Protein AF-A0A4Q4WF91-F1 (afdb_monomer)

Secondary structure (DSSP, 8-state):
-PPP-THHHHTTTTTS-------SSPPPP-STT--EE-HHHHHHSSS---TT--SSPPPB-EEEEEE-SS-GGGS-HHHHHHHHHHHHHHHHHHHHHTT--GGG--SEEEEEEETTEEEEEEPPBSSS-HHHHS-S-HHHHHHHHHHHHHHHHSTTTT---PPPTTTT--HHHHHHHHHHTTT--S-GGGGT-EEEEEEEETTEEEEEPPSS-HHHHTTS-PPP-

Radius of gyration: 21.1 Å; Cα contacts (8 Å, |Δi|>4): 341; chains: 1; bounding box: 86×39×46 Å

Foldseek 3Di:
DDDDPCVVVVVVPVVPPPPQFQLVDFDWQDDPQRKAWPSCQFAQPPHGDDSRPSPDWGKTKIKGKDFAPDFCVVPDPVNQQVVQVSSLVSQVVNCVVRVNDPLQRAFKWKWKGFTRMIMIMTFMGTDDACQCPVPDFPLNVVQVVVLVVCLCPNPVNNPDSDDDPSNQRHRVSVRVRVCVVVVDPDDSVRRVMDMWMWGDDPPDIDTDDPDDDPVVVVVPPPDDD

Mean predicted aligned error: 9.22 Å

pLDDT: mean 83.45, std 18.96, range [27.03, 98.62]

Sequence (225 aa):
MLVPNISLLILGVFCAFGNGYDLSKPLKPRGPLGVTLDYSLATAWPEPRDPKDNKVFRNWVWTSHIQFKNPVSEITDRQIWQIARDAWDEVQIDREQYGISDRSKPGAMTVLAWGNEMILASSQKGTSSFTYKYKNTPVLETLELCQIVWREHGPGGGETDKQHRTEGKCGELMAAHLYYSQDATVALAQRNARVATVVEKGREVKNEDPCGDPNQVSKNRRPPP

Nearest PDB structures (foldseek):
  5a4r-assembly1_A-2  TM=3.161E-01  e=5.711E+00  Mus musculus

Structure (mmCIF, N/CA/C/O backbone):
data_AF-A0A4Q4WF91-F1
#
_entry.id   AF-A0A4Q4WF91-F1
#
loop_
_atom_site.group_PDB
_atom_site.id
_atom_site.type_symbol
_atom_site.label_atom_id
_atom_site.label_alt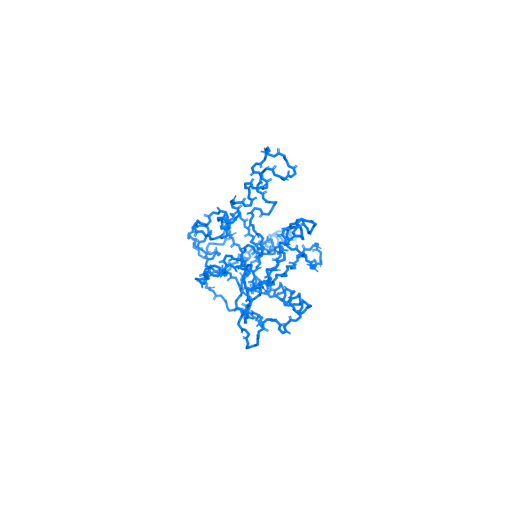_id
_atom_site.label_comp_id
_atom_site.label_asym_id
_atom_site.label_entity_id
_atom_site.label_seq_id
_atom_site.pdbx_PDB_ins_code
_atom_site.Cartn_x
_atom_site.Cartn_y
_atom_site.Cartn_z
_atom_site.occupancy
_atom_site.B_iso_or_equiv
_atom_site.auth_seq_id
_atom_site.auth_comp_id
_atom_site.auth_asym_id
_atom_site.auth_atom_id
_atom_site.pdbx_PDB_model_num
ATOM 1 N N . MET A 1 1 ? 54.642 22.926 -25.100 1.00 37.38 1 MET A N 1
ATOM 2 C CA . MET A 1 1 ? 53.675 22.981 -23.984 1.00 37.38 1 MET A CA 1
ATOM 3 C C . MET A 1 1 ? 52.454 22.177 -24.408 1.00 37.38 1 MET A C 1
ATOM 5 O O . MET A 1 1 ? 51.737 22.627 -25.290 1.00 37.38 1 MET A O 1
ATOM 9 N N . LEU A 1 2 ? 52.294 20.949 -23.900 1.00 42.56 2 LEU A N 1
ATOM 10 C CA . LEU A 1 2 ? 51.105 20.128 -24.152 1.00 42.56 2 LEU A CA 1
ATOM 11 C C . LEU A 1 2 ? 50.022 20.533 -23.149 1.00 42.56 2 LEU A C 1
ATOM 13 O O . LEU A 1 2 ? 50.225 20.395 -21.946 1.00 42.56 2 LEU A O 1
ATOM 17 N N . VAL A 1 3 ? 48.889 21.024 -23.641 1.00 43.75 3 VAL A N 1
ATOM 18 C CA . VAL A 1 3 ? 47.689 21.235 -22.825 1.00 43.75 3 VAL A CA 1
ATOM 19 C C . VAL A 1 3 ? 46.950 19.892 -22.754 1.00 43.75 3 VAL A C 1
ATOM 21 O O . VAL A 1 3 ? 46.587 19.368 -23.810 1.00 43.75 3 VAL A O 1
ATOM 24 N N . PRO A 1 4 ? 46.735 19.284 -21.572 1.00 49.06 4 PRO A N 1
ATOM 25 C CA . PRO A 1 4 ? 45.965 18.052 -21.480 1.00 49.06 4 PRO A CA 1
ATOM 26 C C . PRO A 1 4 ? 44.488 18.355 -21.741 1.00 49.06 4 PRO A C 1
ATOM 28 O O . PRO A 1 4 ? 43.922 19.302 -21.197 1.00 49.06 4 PRO A O 1
ATOM 31 N N . ASN A 1 5 ? 43.860 17.538 -22.580 1.00 49.94 5 ASN A N 1
ATOM 32 C CA . ASN A 1 5 ? 42.462 17.660 -22.973 1.00 49.94 5 ASN A CA 1
ATOM 33 C C . ASN A 1 5 ? 41.564 17.119 -21.837 1.00 49.94 5 ASN A C 1
ATOM 35 O O . ASN A 1 5 ? 41.203 15.944 -21.811 1.00 49.94 5 ASN A O 1
ATOM 39 N N . ILE A 1 6 ? 41.259 17.972 -20.851 1.00 53.28 6 ILE A N 1
ATOM 40 C CA . ILE A 1 6 ? 40.514 17.635 -19.616 1.00 53.28 6 ILE A CA 1
ATOM 41 C C . ILE A 1 6 ? 39.056 17.204 -19.902 1.00 53.28 6 ILE A C 1
ATOM 43 O O . ILE A 1 6 ? 38.418 16.562 -19.068 1.00 53.28 6 ILE A O 1
ATOM 47 N N . SER A 1 7 ? 38.534 17.461 -21.104 1.00 49.41 7 SER A N 1
ATOM 48 C CA . SER A 1 7 ? 37.143 17.162 -21.472 1.00 49.41 7 SER A CA 1
ATOM 49 C C . SER A 1 7 ? 36.777 15.670 -21.492 1.00 49.41 7 SER A C 1
ATOM 51 O O . SER A 1 7 ? 35.599 15.341 -21.375 1.00 49.41 7 SER A O 1
ATOM 53 N N . LEU A 1 8 ? 37.745 14.750 -21.587 1.00 47.22 8 LEU A N 1
ATOM 54 C CA . LEU A 1 8 ? 37.471 13.302 -21.573 1.00 47.22 8 LEU A CA 1
ATOM 55 C C . LEU A 1 8 ? 37.344 12.702 -20.162 1.00 47.22 8 LEU A C 1
ATOM 57 O O . LEU A 1 8 ? 36.761 11.632 -20.011 1.00 47.22 8 LEU A O 1
ATOM 61 N N . LEU A 1 9 ? 37.818 13.394 -19.121 1.00 42.69 9 LEU A N 1
ATOM 62 C CA . LEU A 1 9 ? 37.717 12.921 -17.732 1.00 42.69 9 LEU A CA 1
ATOM 63 C C . LEU A 1 9 ? 36.354 13.223 -17.088 1.00 42.69 9 LEU A C 1
ATOM 65 O O . LEU A 1 9 ? 35.967 12.552 -16.136 1.00 42.69 9 LEU A O 1
ATOM 69 N N . ILE A 1 10 ? 35.588 14.171 -17.636 1.00 48.16 10 ILE A N 1
ATOM 70 C CA . ILE A 1 10 ? 34.257 14.530 -17.116 1.00 48.16 10 ILE A CA 1
ATOM 71 C C . ILE A 1 10 ? 33.157 13.617 -17.695 1.00 48.16 10 ILE A C 1
ATOM 73 O O . ILE A 1 10 ? 32.147 13.376 -17.037 1.00 48.16 10 ILE A O 1
ATOM 77 N N . LEU A 1 11 ? 33.372 13.008 -18.869 1.00 43.19 11 LEU A N 1
ATOM 78 C CA . LEU A 1 11 ? 32.410 12.065 -19.460 1.00 43.19 11 LEU A CA 1
ATOM 79 C C . LEU A 1 11 ? 32.407 10.679 -18.777 1.00 43.19 11 LEU A C 1
ATOM 81 O O . LEU A 1 11 ? 31.434 9.938 -18.900 1.00 43.19 11 LEU A O 1
ATOM 85 N N . GLY A 1 12 ? 33.467 10.332 -18.037 1.00 40.50 12 GLY A N 1
ATOM 86 C CA . GLY A 1 12 ? 33.602 9.042 -17.346 1.00 40.50 12 GLY A CA 1
ATOM 87 C C . GLY A 1 12 ? 32.880 8.946 -15.996 1.00 40.50 12 GLY A C 1
ATOM 88 O O . GLY A 1 12 ? 32.620 7.843 -15.524 1.00 40.50 12 GLY A O 1
ATOM 89 N N . VAL A 1 13 ? 32.513 10.074 -15.375 1.00 45.22 13 VAL A N 1
ATOM 90 C CA . VAL A 1 13 ? 31.936 10.087 -14.013 1.00 45.22 13 VAL A CA 1
ATOM 91 C C . VAL A 1 13 ? 30.400 10.033 -14.015 1.00 45.22 13 VAL A C 1
ATOM 93 O O . VAL A 1 13 ? 29.795 9.606 -13.036 1.00 45.22 13 VAL A O 1
ATOM 96 N N . PHE A 1 14 ? 29.739 10.350 -15.133 1.00 42.19 14 PHE A N 1
ATOM 97 C CA . PHE A 1 14 ? 28.270 10.311 -15.212 1.00 42.19 14 PHE A CA 1
ATOM 98 C C . PHE A 1 14 ? 27.666 8.929 -15.514 1.00 42.19 14 PHE A C 1
ATOM 100 O O . PHE A 1 14 ? 26.449 8.777 -15.444 1.00 42.19 14 PHE A O 1
ATOM 107 N N . CYS A 1 15 ? 28.480 7.902 -15.781 1.00 41.91 15 CYS A N 1
ATOM 108 C CA . CYS A 1 15 ? 27.985 6.537 -16.015 1.00 41.91 15 CYS A CA 1
ATOM 109 C C . CYS A 1 15 ? 27.936 5.656 -14.749 1.00 41.91 15 CYS A C 1
ATOM 111 O O . CYS A 1 15 ? 27.450 4.531 -14.819 1.00 41.91 15 CYS A O 1
ATOM 113 N N . ALA A 1 16 ? 28.408 6.139 -13.593 1.00 41.81 16 ALA A N 1
ATOM 114 C CA . ALA A 1 16 ? 28.564 5.317 -12.385 1.00 41.81 16 ALA A CA 1
ATOM 115 C C . ALA A 1 16 ? 27.375 5.354 -11.399 1.00 41.81 16 ALA A C 1
ATOM 117 O O . ALA A 1 16 ? 27.401 4.642 -10.403 1.00 41.81 16 ALA A O 1
ATOM 118 N N . PHE A 1 17 ? 26.320 6.136 -11.663 1.00 45.72 17 PHE A N 1
ATOM 119 C CA . PHE A 1 17 ? 25.157 6.255 -10.762 1.00 45.72 17 PHE A CA 1
ATOM 120 C C . PHE A 1 17 ? 23.894 5.549 -11.270 1.00 45.72 17 PHE A C 1
ATOM 122 O O . PHE A 1 17 ? 22.781 5.859 -10.854 1.00 45.72 17 PHE A O 1
ATOM 129 N N . GLY A 1 18 ? 24.055 4.562 -12.148 1.00 46.34 18 GLY A N 1
ATOM 130 C CA . GLY A 1 18 ? 23.006 3.592 -12.445 1.00 46.34 18 GLY A CA 1
ATOM 131 C C . GLY A 1 18 ? 22.990 2.470 -11.411 1.00 46.34 18 GLY A C 1
ATOM 132 O O . GLY A 1 18 ? 23.110 1.311 -11.796 1.00 46.34 18 GLY A O 1
ATOM 133 N N . ASN A 1 19 ? 22.894 2.783 -10.114 1.00 56.97 19 ASN A N 1
ATOM 134 C CA . ASN A 1 19 ? 22.641 1.741 -9.121 1.00 56.97 19 ASN A CA 1
ATOM 135 C C . ASN A 1 19 ? 21.215 1.243 -9.360 1.00 56.97 19 ASN A C 1
ATOM 137 O O . ASN A 1 19 ? 20.244 1.893 -8.979 1.00 56.97 19 ASN A O 1
ATOM 141 N N . GLY A 1 20 ? 21.089 0.131 -10.084 1.00 73.94 20 GLY A N 1
ATOM 142 C CA . GLY A 1 20 ? 19.833 -0.600 -10.140 1.00 73.94 20 GLY A CA 1
ATOM 143 C C . GLY A 1 20 ? 19.432 -1.050 -8.737 1.00 73.94 20 GLY A C 1
ATOM 144 O O . GLY A 1 20 ? 20.270 -1.149 -7.842 1.00 73.94 20 GLY A O 1
ATOM 145 N N . TYR A 1 21 ? 18.145 -1.313 -8.547 1.00 88.31 21 TYR A N 1
ATOM 146 C CA . TYR A 1 21 ? 17.650 -1.848 -7.284 1.00 88.31 21 TYR A CA 1
ATOM 147 C C . TYR A 1 21 ? 18.176 -3.276 -7.040 1.00 88.31 21 TYR A C 1
ATOM 149 O O . TYR A 1 21 ? 18.435 -4.010 -7.998 1.00 88.31 21 TYR A O 1
ATOM 157 N N . ASP A 1 22 ? 18.299 -3.683 -5.775 1.00 90.31 22 ASP A N 1
ATOM 158 C CA . ASP A 1 22 ? 18.716 -5.035 -5.372 1.00 90.31 22 ASP A CA 1
ATOM 159 C C . ASP A 1 22 ? 17.560 -5.779 -4.701 1.00 90.31 22 ASP A C 1
ATOM 161 O O . ASP A 1 22 ? 17.284 -5.575 -3.525 1.00 90.31 22 ASP A O 1
ATOM 165 N N . LEU A 1 23 ? 16.901 -6.671 -5.442 1.00 94.12 23 LEU A N 1
ATOM 166 C CA . LEU A 1 23 ? 15.877 -7.568 -4.901 1.00 94.12 23 LEU A CA 1
ATOM 167 C C . LEU A 1 23 ? 16.429 -8.977 -4.659 1.00 94.12 23 LEU A C 1
ATOM 169 O O . LEU A 1 23 ? 15.668 -9.926 -4.682 1.00 94.12 23 LEU A O 1
ATOM 173 N N . SER A 1 24 ? 17.734 -9.176 -4.459 1.00 91.94 24 SER A N 1
ATOM 174 C CA . SER A 1 24 ? 18.298 -10.522 -4.247 1.00 91.94 24 SER A CA 1
ATOM 175 C C . SER A 1 24 ? 17.741 -11.234 -3.010 1.00 91.94 24 SER A C 1
ATOM 177 O O . SER A 1 24 ? 17.739 -12.467 -2.952 1.00 91.94 24 SER A O 1
ATOM 179 N N . LYS A 1 25 ? 17.274 -10.465 -2.023 1.00 93.94 25 LYS A N 1
ATOM 180 C CA . LYS A 1 25 ? 16.612 -10.950 -0.814 1.00 93.94 25 LYS A CA 1
ATOM 181 C C . LYS A 1 25 ? 15.606 -9.918 -0.299 1.00 93.94 25 LYS A C 1
ATOM 183 O O . LYS A 1 25 ? 15.835 -8.720 -0.476 1.00 93.94 25 LYS A O 1
ATOM 188 N N . PRO A 1 26 ? 14.553 -10.351 0.410 1.00 95.88 26 PRO A N 1
ATOM 189 C CA . PRO A 1 26 ? 13.717 -9.430 1.161 1.00 95.88 26 PRO A CA 1
ATOM 190 C C . PRO A 1 26 ? 14.534 -8.789 2.290 1.00 95.88 26 PRO A C 1
ATOM 192 O O . PRO A 1 26 ? 15.318 -9.445 2.987 1.00 95.88 26 PRO A O 1
ATOM 195 N N . LEU A 1 27 ? 14.358 -7.487 2.461 1.00 96.56 27 LEU A N 1
ATOM 196 C CA . LEU A 1 27 ? 14.961 -6.680 3.510 1.00 96.56 27 LEU A CA 1
ATOM 197 C C . LEU A 1 27 ? 13.940 -6.448 4.624 1.00 96.56 27 LEU A C 1
ATOM 199 O O . LEU A 1 27 ? 12.735 -6.472 4.401 1.00 96.56 27 LEU A O 1
ATOM 203 N N . LYS A 1 28 ? 14.435 -6.266 5.850 1.00 97.25 28 LYS A N 1
ATOM 204 C CA . LYS A 1 28 ? 13.569 -5.963 6.992 1.00 97.25 28 LYS A CA 1
ATOM 205 C C . LYS A 1 28 ? 13.153 -4.487 6.958 1.00 97.25 28 LYS A C 1
ATOM 207 O O . LYS A 1 28 ? 14.046 -3.663 6.719 1.00 97.25 28 LYS A O 1
ATOM 212 N N . PRO A 1 29 ? 11.884 -4.164 7.278 1.00 97.25 29 PRO A N 1
ATOM 213 C CA . PRO A 1 29 ? 11.448 -2.784 7.447 1.00 97.25 29 PRO A CA 1
ATOM 214 C C . PRO A 1 29 ? 12.249 -2.098 8.555 1.00 97.25 29 PRO A C 1
ATOM 216 O O . PRO A 1 29 ? 12.668 -2.735 9.527 1.00 97.25 29 PRO A O 1
ATOM 219 N N . ARG A 1 30 ? 12.464 -0.790 8.405 1.00 96.19 30 ARG A N 1
ATOM 220 C CA . ARG A 1 30 ? 13.229 0.026 9.364 1.00 96.19 30 ARG A CA 1
ATOM 221 C C . ARG A 1 30 ? 12.360 0.847 10.307 1.00 96.19 30 ARG A C 1
ATOM 223 O O . ARG A 1 30 ? 12.845 1.239 11.365 1.00 96.19 30 ARG A O 1
ATOM 230 N N . GLY A 1 31 ? 11.125 1.141 9.914 1.00 95.31 31 GLY A N 1
ATOM 231 C CA . GLY A 1 31 ? 10.226 1.963 10.706 1.00 95.31 31 GLY A CA 1
ATOM 232 C C . GLY A 1 31 ? 9.338 1.153 11.659 1.00 95.31 31 GLY A C 1
ATOM 233 O O . GLY A 1 31 ? 9.195 -0.064 11.499 1.00 95.31 31 GLY A O 1
ATOM 234 N N . PRO A 1 32 ? 8.781 1.809 12.692 1.00 96.19 32 PRO A N 1
ATOM 235 C CA . PRO A 1 32 ? 7.969 1.165 13.723 1.00 96.19 32 PRO A CA 1
ATOM 236 C C . PRO A 1 32 ? 6.649 0.567 13.216 1.00 96.19 32 PRO A C 1
ATOM 238 O O . PRO A 1 32 ? 6.123 -0.340 13.859 1.00 96.19 32 PRO A O 1
ATOM 241 N N . LEU A 1 33 ? 6.106 1.051 12.098 1.00 97.88 33 LEU A N 1
ATOM 242 C CA . LEU A 1 33 ? 4.888 0.523 11.483 1.00 97.88 33 LEU A CA 1
ATOM 243 C C . LEU A 1 33 ? 5.160 -0.714 10.622 1.00 97.88 33 LEU A C 1
ATOM 245 O O . LEU A 1 33 ? 4.218 -1.372 10.179 1.00 97.88 33 LEU A O 1
ATOM 249 N N . GLY A 1 34 ? 6.430 -1.060 10.399 1.00 97.94 34 GLY A N 1
ATOM 250 C CA . GLY A 1 34 ? 6.818 -2.269 9.684 1.00 97.94 34 GLY A CA 1
ATOM 251 C C . GLY A 1 34 ? 6.486 -2.233 8.192 1.00 97.94 34 GLY A C 1
ATOM 252 O O . GLY A 1 34 ? 6.361 -3.294 7.585 1.00 97.94 34 GLY A O 1
ATOM 253 N N . VAL A 1 35 ? 6.322 -1.047 7.597 1.00 98.56 35 VAL A N 1
ATOM 254 C CA . VAL A 1 35 ? 6.025 -0.914 6.167 1.00 98.56 35 VAL A CA 1
ATOM 255 C C . VAL A 1 35 ? 7.222 -1.382 5.353 1.00 98.56 35 VAL A C 1
ATOM 257 O O . VAL A 1 35 ? 8.330 -0.867 5.494 1.00 98.56 35 VAL A O 1
ATOM 260 N N . THR A 1 36 ? 6.991 -2.358 4.478 1.00 98.25 36 THR A N 1
ATOM 261 C CA . THR A 1 36 ? 8.025 -2.907 3.600 1.00 98.25 36 THR A CA 1
ATOM 262 C C . THR A 1 36 ? 7.477 -3.215 2.216 1.00 98.25 36 THR A C 1
ATOM 264 O O . THR A 1 36 ? 6.266 -3.348 2.027 1.00 98.25 36 THR A O 1
ATOM 267 N N . LEU A 1 37 ? 8.368 -3.309 1.234 1.00 98.31 37 LEU A N 1
ATOM 268 C CA . LEU A 1 37 ? 8.042 -3.747 -0.114 1.00 98.31 37 LEU A CA 1
ATOM 269 C C . LEU A 1 37 ? 7.290 -5.088 -0.089 1.00 98.31 37 LEU A C 1
ATOM 271 O O . LEU A 1 37 ? 7.778 -6.070 0.473 1.00 98.31 37 LEU A O 1
ATOM 275 N N . ASP A 1 38 ? 6.151 -5.155 -0.781 1.00 97.31 38 ASP A N 1
ATOM 276 C CA . ASP A 1 38 ? 5.511 -6.422 -1.133 1.00 97.31 38 ASP A CA 1
ATOM 277 C C . ASP A 1 38 ? 6.413 -7.156 -2.130 1.00 97.31 38 ASP A C 1
ATOM 279 O O . ASP A 1 38 ? 6.383 -6.962 -3.352 1.00 97.31 38 ASP A O 1
ATOM 283 N N . TYR A 1 39 ? 7.302 -7.960 -1.562 1.00 96.12 39 TYR A N 1
ATOM 284 C CA . TYR A 1 39 ? 8.370 -8.617 -2.288 1.00 96.12 39 TYR A CA 1
ATOM 285 C C . TYR A 1 39 ? 7.830 -9.634 -3.299 1.00 96.12 39 TYR A C 1
ATOM 287 O O . TYR A 1 39 ? 8.366 -9.759 -4.403 1.00 96.12 39 TYR A O 1
ATOM 295 N N . SER A 1 40 ? 6.744 -10.330 -2.954 1.00 93.88 40 SER A N 1
ATOM 296 C CA . SER A 1 40 ? 6.083 -11.287 -3.842 1.00 93.88 40 SER A CA 1
ATOM 297 C C . SER A 1 40 ? 5.499 -10.576 -5.056 1.00 93.88 40 SER A C 1
ATOM 299 O O . SER A 1 40 ? 5.738 -10.998 -6.185 1.00 93.88 40 SER A O 1
ATOM 301 N N . LEU A 1 41 ? 4.824 -9.443 -4.867 1.00 94.69 41 LEU A N 1
ATOM 302 C CA . LEU A 1 41 ? 4.328 -8.638 -5.981 1.00 94.69 41 LEU A CA 1
ATOM 303 C C . LEU A 1 41 ? 5.484 -8.068 -6.827 1.00 94.69 41 LEU A C 1
ATOM 305 O O . LEU A 1 41 ? 5.422 -8.069 -8.057 1.00 94.69 41 LEU A O 1
ATOM 309 N N . ALA A 1 42 ? 6.587 -7.643 -6.214 1.00 95.38 42 ALA A N 1
ATOM 310 C CA . ALA A 1 42 ? 7.732 -7.107 -6.955 1.00 95.38 42 ALA A CA 1
ATOM 311 C C . ALA A 1 42 ? 8.488 -8.160 -7.795 1.00 95.38 42 ALA A C 1
ATOM 313 O O . ALA A 1 42 ? 9.094 -7.828 -8.825 1.00 95.38 42 ALA A O 1
ATOM 314 N N . THR A 1 43 ? 8.480 -9.426 -7.370 1.00 95.06 43 THR A N 1
ATOM 315 C CA . THR A 1 43 ? 9.297 -10.497 -7.971 1.00 95.06 43 THR A CA 1
ATOM 316 C C . THR A 1 43 ? 8.499 -11.529 -8.761 1.00 95.06 43 THR A C 1
ATOM 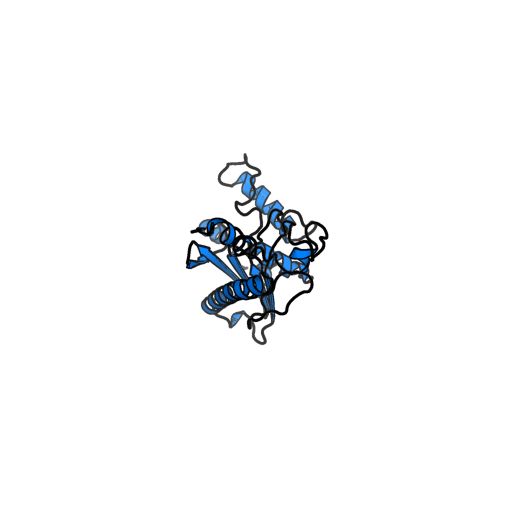318 O O . THR A 1 43 ? 9.030 -12.075 -9.726 1.00 95.06 43 THR A O 1
ATOM 321 N N . ALA A 1 44 ? 7.234 -11.760 -8.411 1.00 92.81 44 ALA A N 1
ATOM 322 C CA . ALA A 1 44 ? 6.406 -12.812 -8.991 1.00 92.81 44 ALA A CA 1
ATOM 323 C C . ALA A 1 44 ? 5.248 -12.306 -9.866 1.00 92.81 44 ALA A C 1
ATOM 325 O O . ALA A 1 44 ? 4.617 -13.111 -10.547 1.00 92.81 44 ALA A O 1
ATOM 326 N N . TRP A 1 45 ? 4.960 -10.999 -9.869 1.00 92.44 45 TRP A N 1
ATOM 327 C CA . TRP A 1 45 ? 3.805 -10.441 -10.574 1.00 92.44 45 TRP A CA 1
ATOM 328 C C . TRP A 1 45 ? 4.174 -9.602 -11.818 1.00 92.44 45 TRP A C 1
ATOM 330 O O . TRP A 1 45 ? 5.061 -8.737 -11.758 1.00 92.44 45 TRP A O 1
ATOM 340 N N . PRO A 1 46 ? 3.442 -9.741 -12.946 1.00 91.00 46 PRO A N 1
ATOM 341 C CA . PRO A 1 46 ? 2.369 -10.717 -13.213 1.00 91.00 46 PRO A CA 1
ATOM 342 C C . PRO A 1 46 ? 2.868 -12.134 -13.501 1.00 91.00 46 PRO A C 1
ATOM 344 O O . PRO A 1 46 ? 2.089 -13.078 -13.470 1.00 91.00 46 PRO A O 1
ATOM 347 N N . GLU A 1 47 ? 4.160 -12.263 -13.770 1.00 90.88 47 GLU A N 1
ATOM 348 C CA . GLU A 1 47 ? 4.852 -13.525 -13.979 1.00 90.88 47 GLU A CA 1
ATOM 349 C C . GLU A 1 47 ? 6.173 -13.470 -13.201 1.00 90.88 47 GLU A C 1
ATOM 351 O O . GLU A 1 47 ? 6.720 -12.370 -13.029 1.00 90.88 47 GLU A O 1
ATOM 356 N N . PRO A 1 48 ? 6.707 -14.617 -12.745 1.00 91.44 48 PRO A N 1
ATOM 357 C CA . PRO A 1 48 ? 7.999 -14.683 -12.077 1.00 91.44 48 PRO A CA 1
ATOM 358 C C . PRO A 1 48 ? 9.121 -14.034 -12.882 1.00 91.44 48 PRO A C 1
ATOM 360 O O . PRO A 1 48 ? 9.303 -14.308 -14.067 1.00 91.44 48 PRO A O 1
ATOM 363 N N . ARG A 1 49 ? 9.906 -13.185 -12.218 1.00 89.69 49 ARG A N 1
ATOM 364 C CA . ARG A 1 49 ? 11.088 -12.536 -12.790 1.00 89.69 49 ARG A CA 1
ATOM 365 C C . ARG A 1 49 ? 12.283 -12.741 -11.888 1.00 89.69 49 ARG A C 1
ATOM 367 O O . ARG A 1 49 ? 12.151 -12.653 -10.670 1.00 89.69 49 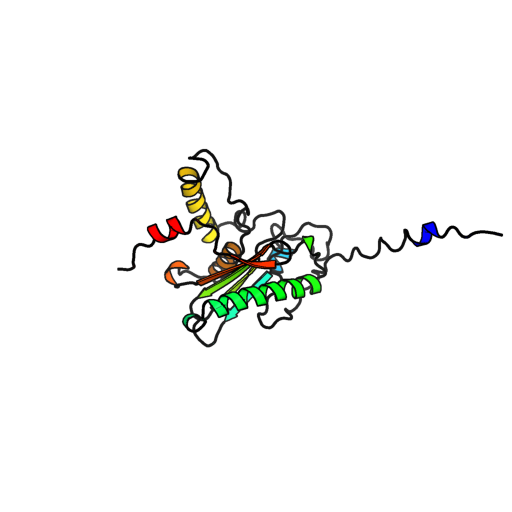ARG A O 1
ATOM 374 N N . ASP A 1 50 ? 13.454 -12.916 -12.493 1.00 90.25 50 ASP A N 1
ATOM 375 C CA . ASP A 1 50 ? 14.710 -12.993 -11.750 1.00 90.25 50 ASP A CA 1
ATOM 376 C C . ASP A 1 50 ? 14.876 -11.726 -10.894 1.00 90.25 50 ASP A C 1
ATOM 378 O O . ASP A 1 50 ? 14.926 -10.628 -11.454 1.00 90.25 50 ASP A O 1
ATOM 382 N N . PRO A 1 51 ? 14.942 -11.822 -9.555 1.00 89.25 51 PRO A N 1
ATOM 383 C CA . PRO A 1 51 ? 15.124 -10.658 -8.696 1.00 89.25 51 PRO A CA 1
ATOM 384 C C . PRO A 1 51 ? 16.450 -9.912 -8.927 1.00 89.25 51 PRO A C 1
ATOM 386 O O . PRO A 1 51 ? 16.561 -8.742 -8.566 1.00 89.25 51 PRO A O 1
ATOM 389 N N . LYS A 1 52 ? 17.439 -10.552 -9.565 1.00 86.69 52 LYS A N 1
ATOM 390 C CA . LYS A 1 52 ? 18.718 -9.932 -9.948 1.00 86.69 52 LYS A CA 1
ATOM 391 C C . LYS A 1 52 ? 18.631 -9.110 -11.232 1.00 86.69 52 LYS A C 1
ATOM 393 O O . LYS A 1 52 ? 19.518 -8.296 -11.489 1.00 86.69 52 LYS A O 1
ATOM 398 N N . ASP A 1 53 ? 17.590 -9.303 -12.042 1.00 87.75 53 ASP A N 1
ATOM 399 C CA . ASP A 1 53 ? 17.381 -8.499 -13.241 1.00 87.75 53 ASP A CA 1
ATOM 400 C C . ASP A 1 53 ? 16.804 -7.132 -12.852 1.00 87.75 53 ASP A C 1
ATOM 402 O O . ASP A 1 53 ? 15.623 -6.987 -12.526 1.00 87.75 53 ASP A O 1
ATOM 406 N N . ASN A 1 54 ? 17.656 -6.112 -12.875 1.00 82.75 54 ASN A N 1
ATOM 407 C CA . ASN A 1 54 ? 17.283 -4.735 -12.564 1.00 82.75 54 ASN A CA 1
ATOM 408 C C . ASN A 1 54 ? 16.820 -3.927 -13.792 1.00 82.75 54 ASN A C 1
ATOM 410 O O . ASN A 1 54 ? 16.505 -2.742 -13.661 1.00 82.75 54 ASN A O 1
ATOM 414 N N . LYS A 1 55 ? 16.752 -4.547 -14.980 1.00 82.50 55 LYS A N 1
ATOM 415 C CA . LYS A 1 55 ? 16.332 -3.903 -16.236 1.00 82.50 55 LYS A CA 1
ATOM 416 C C . LYS A 1 55 ? 14.850 -4.105 -16.542 1.00 82.50 55 LYS A C 1
ATOM 418 O O . LYS A 1 55 ? 14.296 -3.389 -17.374 1.00 82.50 55 LYS A O 1
ATOM 423 N N . VAL A 1 56 ? 14.194 -5.052 -15.874 1.00 85.38 56 VAL A N 1
ATOM 424 C CA . VAL A 1 56 ? 12.762 -5.315 -16.065 1.00 85.38 56 VAL A CA 1
ATOM 425 C C . VAL A 1 56 ? 11.884 -4.287 -15.353 1.00 85.38 56 VAL A C 1
ATOM 427 O O . VAL A 1 56 ? 12.156 -3.850 -14.231 1.00 85.38 56 VAL A O 1
ATOM 430 N N . PHE A 1 57 ? 10.770 -3.928 -15.995 1.00 86.06 57 PHE A N 1
ATOM 431 C CA . PHE A 1 57 ? 9.731 -3.101 -15.383 1.00 86.06 57 PHE A CA 1
ATOM 432 C C . PHE A 1 57 ? 8.952 -3.901 -14.349 1.00 86.06 57 PHE A C 1
ATOM 434 O O . PHE A 1 57 ? 8.246 -4.839 -14.711 1.00 86.06 57 PHE A O 1
ATOM 441 N N . ARG A 1 58 ? 9.013 -3.507 -13.079 1.00 92.56 58 ARG A N 1
ATOM 442 C CA . ARG A 1 58 ? 8.295 -4.169 -11.982 1.00 92.56 58 ARG A CA 1
ATOM 443 C C . ARG A 1 58 ? 7.062 -3.396 -11.544 1.00 92.56 58 ARG A C 1
ATOM 445 O O . ARG A 1 58 ? 6.842 -2.250 -11.945 1.00 92.56 58 ARG A O 1
ATOM 452 N N . ASN A 1 59 ? 6.257 -4.074 -10.739 1.00 95.06 59 ASN A N 1
ATOM 453 C CA . ASN A 1 59 ? 5.176 -3.464 -9.995 1.00 95.06 59 ASN A CA 1
ATOM 454 C C . ASN A 1 59 ? 5.636 -3.290 -8.548 1.00 95.06 59 ASN A C 1
ATOM 456 O O . ASN A 1 59 ? 6.329 -4.154 -8.019 1.00 95.06 59 ASN A O 1
ATOM 460 N N . TRP A 1 60 ? 5.274 -2.170 -7.940 1.00 97.19 60 TRP A N 1
ATOM 461 C CA . TRP A 1 60 ? 5.737 -1.784 -6.618 1.00 97.19 60 TRP A CA 1
ATOM 462 C C . TRP A 1 60 ? 4.540 -1.447 -5.748 1.00 97.19 60 TRP A C 1
ATOM 464 O O . TRP A 1 60 ? 3.713 -0.612 -6.128 1.00 97.19 60 TRP A O 1
ATOM 474 N N . VAL A 1 61 ? 4.468 -2.105 -4.600 1.00 98.19 61 VAL A N 1
ATOM 475 C CA . VAL A 1 61 ? 3.515 -1.841 -3.526 1.00 98.19 61 VAL A CA 1
ATOM 476 C C . VAL A 1 61 ? 4.287 -1.999 -2.226 1.00 98.19 61 VAL A C 1
ATOM 478 O O . VAL A 1 61 ? 5.097 -2.914 -2.108 1.00 98.19 61 VAL A O 1
ATOM 481 N N . TRP A 1 62 ? 4.054 -1.114 -1.269 1.00 98.62 62 TRP A N 1
ATOM 482 C CA . TRP A 1 62 ? 4.561 -1.248 0.090 1.00 98.62 62 TRP A CA 1
ATOM 483 C C . TRP A 1 62 ? 3.403 -1.515 1.025 1.00 98.62 62 TRP A C 1
ATOM 485 O O . TRP A 1 62 ? 2.353 -0.879 0.914 1.00 98.62 62 TRP A O 1
ATOM 495 N N . THR A 1 63 ? 3.592 -2.468 1.926 1.00 98.56 63 THR A N 1
ATOM 496 C CA . THR A 1 63 ? 2.520 -3.008 2.752 1.00 98.56 63 THR A CA 1
ATOM 497 C C . THR A 1 63 ? 2.985 -3.250 4.180 1.00 98.56 63 THR A C 1
ATOM 499 O O . THR A 1 63 ? 4.166 -3.490 4.423 1.00 98.56 63 THR A O 1
ATOM 502 N N . SER A 1 64 ? 2.045 -3.223 5.117 1.00 98.38 64 SER A N 1
ATOM 503 C CA . SER A 1 64 ? 2.209 -3.743 6.473 1.00 98.38 64 SER A CA 1
ATOM 504 C C . SER A 1 64 ? 0.862 -4.226 6.998 1.00 98.38 64 SER A C 1
ATOM 506 O O . SER A 1 64 ? -0.192 -3.757 6.562 1.00 98.38 64 SER A O 1
ATOM 508 N N . HIS A 1 65 ? 0.898 -5.139 7.960 1.00 97.56 65 HIS A N 1
ATOM 509 C CA . HIS A 1 65 ? -0.265 -5.566 8.724 1.00 97.56 65 HIS A CA 1
ATOM 510 C C . HIS A 1 65 ? 0.080 -5.499 10.207 1.00 97.56 65 HIS A C 1
ATOM 512 O O . HIS A 1 65 ? 1.029 -6.127 10.674 1.00 97.56 65 HIS A O 1
ATOM 518 N N . ILE A 1 66 ? -0.676 -4.683 10.932 1.00 95.88 66 ILE A N 1
ATOM 519 C CA . ILE A 1 66 ? -0.444 -4.359 12.333 1.00 95.88 66 ILE A CA 1
ATOM 520 C C . ILE A 1 66 ? -1.636 -4.855 13.138 1.00 95.88 66 ILE A C 1
ATOM 522 O O . ILE A 1 66 ? -2.783 -4.546 12.817 1.00 95.88 66 ILE A O 1
ATOM 526 N N . GLN A 1 67 ? -1.354 -5.570 14.223 1.00 95.44 67 GLN A N 1
ATOM 527 C CA . GLN A 1 67 ? -2.348 -5.955 15.215 1.00 95.44 67 GLN A CA 1
ATOM 528 C C . GLN A 1 67 ? -2.099 -5.198 16.521 1.00 95.44 67 GLN A C 1
ATOM 530 O O . GLN A 1 67 ? -1.002 -5.213 17.084 1.00 95.44 67 GLN A O 1
ATOM 535 N N . PHE A 1 68 ? -3.134 -4.531 17.012 1.00 92.69 68 PHE A N 1
ATOM 536 C CA . PHE A 1 68 ? -3.133 -3.770 18.248 1.00 92.69 68 PHE A CA 1
ATOM 537 C C . PHE A 1 68 ? -3.679 -4.607 19.404 1.00 92.69 68 PHE A C 1
ATOM 539 O O . PHE A 1 68 ? -4.545 -5.466 19.242 1.00 92.69 68 PHE A O 1
ATOM 546 N N . LYS A 1 69 ? -3.205 -4.308 20.617 1.00 93.81 69 LYS A N 1
ATOM 547 C CA . LYS A 1 69 ? -3.787 -4.875 21.843 1.00 93.81 69 LYS A CA 1
ATOM 548 C C . LYS A 1 69 ? -5.211 -4.368 22.069 1.00 93.81 69 LYS A C 1
ATOM 550 O O . LYS A 1 69 ? -6.093 -5.150 22.405 1.00 93.81 69 LYS A O 1
ATOM 555 N N . ASN A 1 70 ? -5.414 -3.073 21.849 1.00 94.19 70 ASN A N 1
ATOM 556 C CA . ASN A 1 70 ? -6.698 -2.409 22.020 1.00 94.19 70 ASN A CA 1
ATOM 557 C C . ASN A 1 70 ? -7.438 -2.311 20.684 1.00 94.19 70 ASN A C 1
ATOM 559 O O . ASN A 1 70 ? -6.794 -2.284 19.629 1.00 94.19 70 ASN A O 1
ATOM 563 N N . PRO A 1 71 ? -8.777 -2.240 20.710 1.00 94.69 71 PRO A N 1
ATOM 564 C CA . PRO A 1 71 ? -9.551 -2.090 19.497 1.00 94.69 71 PRO A CA 1
ATOM 565 C C . PRO A 1 71 ? -9.244 -0.760 18.814 1.00 94.69 71 PRO A C 1
ATOM 567 O O . PRO A 1 71 ? -9.083 0.289 19.439 1.00 94.69 71 PRO A O 1
ATOM 570 N N . VAL A 1 72 ? -9.256 -0.803 17.487 1.00 93.62 72 VAL A N 1
ATOM 571 C CA . VAL A 1 72 ? -9.142 0.348 16.602 1.00 93.62 72 VAL A CA 1
ATOM 572 C C . VAL A 1 72 ? -10.142 1.426 17.002 1.00 93.62 72 VAL A C 1
ATOM 574 O O . VAL A 1 72 ? -9.784 2.585 16.906 1.00 93.62 72 VAL A O 1
ATOM 577 N N . SER A 1 73 ? -11.337 1.104 17.512 1.00 93.69 73 SER A N 1
ATOM 578 C CA . SER A 1 73 ? -12.327 2.097 17.971 1.00 93.69 73 SER A CA 1
ATOM 579 C C . SER A 1 73 ? -11.816 3.093 19.023 1.00 93.69 73 SER A C 1
ATOM 581 O O . SER A 1 73 ? -12.391 4.168 19.150 1.00 93.69 73 SER A O 1
ATOM 583 N N . GLU A 1 74 ? -10.747 2.771 19.757 1.00 95.75 74 GLU A N 1
ATOM 584 C CA . GLU A 1 74 ? -10.088 3.694 20.698 1.00 95.75 74 GLU A CA 1
ATOM 585 C C . GLU A 1 74 ? -9.103 4.659 20.012 1.00 95.75 74 GLU A C 1
ATOM 587 O O . GLU A 1 74 ? -8.680 5.653 20.600 1.00 95.75 74 GLU A O 1
ATOM 592 N N . ILE A 1 75 ? -8.742 4.392 18.756 1.00 94.62 75 ILE A N 1
ATOM 593 C CA . ILE A 1 75 ? -7.879 5.234 17.928 1.00 94.62 75 ILE A CA 1
ATOM 594 C C . ILE A 1 75 ? -8.744 6.301 17.254 1.00 94.62 75 ILE A C 1
ATOM 596 O O . ILE A 1 75 ? -9.680 5.996 16.510 1.00 94.62 75 ILE A O 1
ATOM 600 N N . THR A 1 76 ? -8.419 7.569 17.482 1.00 95.94 76 THR A N 1
ATOM 601 C CA . THR A 1 76 ? -9.106 8.705 16.853 1.00 95.94 76 THR A CA 1
ATOM 602 C C . THR A 1 76 ? -8.794 8.795 15.359 1.00 95.94 76 THR A C 1
ATOM 604 O O . THR A 1 76 ? -7.721 8.392 14.908 1.00 95.94 76 THR A O 1
ATOM 607 N N . ASP A 1 77 ? -9.681 9.412 14.578 1.00 94.06 77 ASP A N 1
ATOM 608 C CA . ASP A 1 77 ? -9.449 9.587 13.137 1.00 94.06 77 ASP A CA 1
ATOM 609 C C . ASP A 1 77 ? -8.178 10.406 12.853 1.00 94.06 77 ASP A C 1
ATOM 611 O O . ASP A 1 77 ? -7.443 10.110 11.916 1.00 94.06 77 ASP A O 1
ATOM 615 N N . ARG A 1 78 ? -7.844 11.387 13.708 1.00 95.56 78 ARG A N 1
ATOM 616 C CA . ARG A 1 78 ? -6.577 12.134 13.610 1.00 95.56 78 ARG A CA 1
ATOM 617 C C . ARG A 1 78 ? -5.360 11.220 13.764 1.00 95.56 78 ARG A C 1
ATOM 619 O O . ARG A 1 78 ? -4.384 11.400 13.045 1.00 95.56 78 ARG A O 1
ATOM 626 N N . GLN A 1 79 ? -5.405 10.261 14.688 1.00 96.69 79 GLN A N 1
ATOM 627 C CA . GLN A 1 79 ? -4.323 9.291 14.851 1.00 96.69 79 GLN A CA 1
ATOM 628 C C . GLN A 1 79 ? -4.223 8.361 13.640 1.00 96.69 79 GLN A C 1
ATOM 630 O O . GLN A 1 79 ? -3.115 8.098 13.195 1.00 96.69 79 GLN A O 1
ATOM 635 N N . ILE A 1 80 ? -5.345 7.930 13.053 1.00 96.56 80 ILE A N 1
ATOM 636 C CA . ILE A 1 80 ? -5.330 7.148 11.803 1.00 96.56 80 ILE A CA 1
ATOM 637 C C . ILE A 1 80 ? -4.672 7.949 10.671 1.00 96.56 80 ILE A C 1
ATOM 639 O O . ILE A 1 80 ? -3.819 7.423 9.958 1.00 96.56 80 ILE A O 1
ATOM 643 N N . TRP A 1 81 ? -5.010 9.233 10.535 1.00 96.62 81 TRP A N 1
ATOM 644 C CA . TRP A 1 81 ? -4.369 10.120 9.563 1.00 96.62 81 TRP A CA 1
ATOM 645 C C . TRP A 1 81 ? -2.864 10.275 9.796 1.00 96.62 81 TRP A C 1
ATOM 647 O O . TRP A 1 81 ? -2.098 10.281 8.832 1.00 96.62 81 TRP A O 1
ATOM 657 N N . GLN A 1 82 ? -2.437 10.378 11.056 1.00 97.56 82 GLN A N 1
ATOM 658 C CA . GLN A 1 82 ? -1.017 10.424 11.398 1.00 97.56 82 GLN A CA 1
ATOM 659 C C . GLN A 1 82 ? -0.317 9.106 11.052 1.00 97.56 82 GLN A C 1
ATOM 661 O O . GLN A 1 82 ? 0.740 9.136 10.439 1.00 97.56 82 GLN A O 1
ATOM 666 N N . ILE A 1 83 ? -0.936 7.958 11.335 1.00 98.00 83 ILE A N 1
ATOM 667 C CA . ILE A 1 83 ? -0.384 6.650 10.960 1.00 98.00 83 ILE A CA 1
ATOM 668 C C . ILE A 1 83 ? -0.221 6.547 9.439 1.00 98.00 83 ILE A C 1
ATOM 670 O O . ILE A 1 83 ? 0.812 6.084 8.973 1.00 98.00 83 ILE A O 1
ATOM 674 N N . ALA A 1 84 ? -1.188 7.024 8.647 1.00 97.81 84 ALA A N 1
ATOM 675 C CA . ALA A 1 84 ? -1.065 7.042 7.188 1.00 97.81 84 ALA A CA 1
ATOM 676 C C . ALA A 1 84 ? 0.125 7.897 6.707 1.00 97.81 84 ALA A C 1
ATOM 678 O O . ALA A 1 84 ? 0.802 7.527 5.747 1.00 97.81 84 ALA A O 1
ATOM 679 N N . ARG A 1 85 ? 0.392 9.028 7.377 1.00 97.88 85 ARG A N 1
ATOM 680 C CA . ARG A 1 85 ? 1.556 9.890 7.117 1.00 97.88 85 ARG A CA 1
ATOM 681 C C . ARG A 1 85 ? 2.871 9.215 7.482 1.00 97.88 85 ARG A C 1
ATOM 683 O O . ARG A 1 85 ? 3.754 9.147 6.638 1.00 97.88 85 ARG A O 1
ATOM 690 N N . ASP A 1 86 ? 2.968 8.679 8.689 1.00 98.38 86 ASP A N 1
ATOM 691 C CA . ASP A 1 86 ? 4.173 7.999 9.165 1.00 98.38 86 ASP A CA 1
ATOM 692 C C . ASP A 1 86 ? 4.487 6.788 8.269 1.00 98.38 86 ASP A C 1
ATOM 694 O O . ASP A 1 86 ? 5.627 6.561 7.871 1.00 98.38 86 ASP A O 1
ATOM 698 N N . ALA A 1 87 ? 3.450 6.056 7.855 1.00 98.44 87 ALA A N 1
ATOM 699 C CA . ALA A 1 87 ? 3.570 4.936 6.935 1.00 98.44 87 ALA A CA 1
ATOM 700 C C . ALA A 1 87 ? 4.073 5.369 5.550 1.00 98.44 87 ALA A C 1
ATOM 702 O O . ALA A 1 87 ? 4.874 4.665 4.941 1.00 98.44 87 ALA A O 1
ATOM 703 N N . TRP A 1 88 ? 3.626 6.525 5.047 1.00 98.00 88 TRP A N 1
ATOM 704 C CA . TRP A 1 88 ? 4.133 7.101 3.800 1.00 98.00 88 TRP A CA 1
ATOM 705 C C . TRP A 1 88 ? 5.630 7.430 3.880 1.00 98.00 88 TRP A C 1
ATOM 707 O O . TRP A 1 88 ? 6.358 7.192 2.913 1.00 98.00 88 TRP A O 1
ATOM 717 N N . ASP A 1 89 ? 6.101 7.929 5.021 1.00 97.81 89 ASP A N 1
ATOM 718 C CA . ASP A 1 89 ? 7.522 8.208 5.232 1.00 97.81 89 ASP A CA 1
ATOM 719 C C . ASP A 1 89 ? 8.342 6.906 5.286 1.00 97.81 89 ASP A C 1
ATOM 721 O O . ASP A 1 89 ? 9.411 6.817 4.673 1.00 97.81 89 ASP A O 1
ATOM 725 N N . GLU A 1 90 ? 7.815 5.847 5.913 1.00 98.50 90 GLU A N 1
ATOM 726 C CA . GLU A 1 90 ? 8.455 4.524 5.913 1.00 98.50 90 GLU A CA 1
ATOM 727 C C . GLU A 1 90 ? 8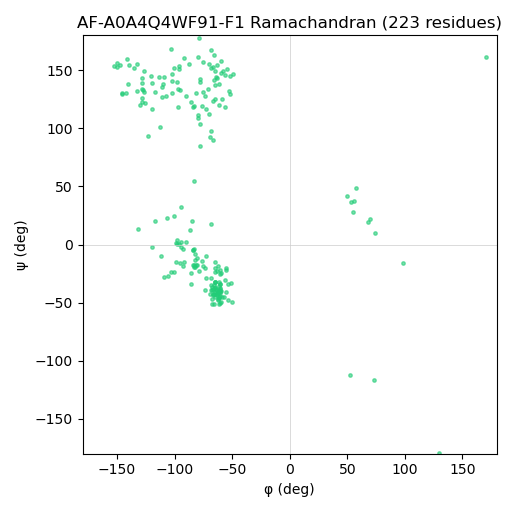.599 3.921 4.511 1.00 98.50 90 GLU A C 1
ATOM 729 O O . GLU A 1 90 ? 9.628 3.304 4.226 1.00 98.50 90 GLU A O 1
ATOM 734 N N . VAL A 1 91 ? 7.635 4.149 3.607 1.00 98.25 91 VAL A N 1
ATOM 735 C CA . VAL A 1 91 ? 7.760 3.741 2.195 1.00 98.25 91 VAL A CA 1
ATOM 736 C C . VAL A 1 91 ? 9.023 4.324 1.567 1.00 98.25 91 VAL A C 1
ATOM 738 O O . VAL A 1 91 ? 9.709 3.628 0.821 1.00 98.25 91 VAL A O 1
ATOM 741 N N . GLN A 1 92 ? 9.355 5.585 1.854 1.00 95.94 92 GLN A N 1
ATOM 742 C CA . GLN A 1 92 ? 10.544 6.220 1.279 1.00 95.94 92 GLN A CA 1
ATOM 743 C C . GLN A 1 92 ? 11.823 5.574 1.799 1.00 95.94 92 GLN A C 1
ATOM 745 O O . GLN A 1 92 ? 12.720 5.260 1.016 1.00 95.94 92 GLN A O 1
ATOM 750 N N . ILE A 1 93 ? 11.868 5.316 3.106 1.00 97.00 93 ILE A N 1
ATOM 751 C CA . ILE A 1 93 ? 13.007 4.688 3.775 1.00 97.00 93 ILE A CA 1
ATOM 752 C C . ILE A 1 93 ? 13.242 3.272 3.232 1.00 97.00 93 ILE A C 1
ATOM 754 O O . ILE A 1 93 ? 14.377 2.918 2.906 1.00 97.00 93 ILE A O 1
ATOM 758 N N . ASP A 1 94 ? 12.186 2.463 3.116 1.00 98.06 94 ASP A N 1
ATOM 759 C CA . ASP A 1 94 ? 12.278 1.090 2.609 1.00 98.06 94 ASP A CA 1
ATOM 760 C C . ASP A 1 94 ? 12.611 1.076 1.105 1.00 98.06 94 ASP A C 1
ATOM 762 O O . ASP A 1 94 ? 13.521 0.366 0.678 1.00 98.06 94 ASP A O 1
ATOM 766 N N . ARG A 1 95 ? 11.992 1.947 0.295 1.00 96.69 95 ARG A N 1
ATOM 767 C CA . ARG A 1 95 ? 12.330 2.124 -1.131 1.00 96.69 95 ARG A CA 1
ATOM 768 C C . ARG A 1 95 ? 13.821 2.404 -1.332 1.00 96.69 95 ARG A C 1
ATOM 770 O O . ARG A 1 95 ? 14.460 1.793 -2.193 1.00 96.69 95 ARG A O 1
ATOM 777 N N . GLU A 1 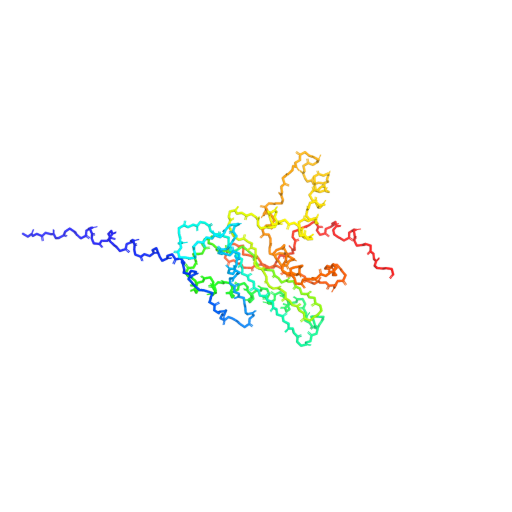96 ? 14.375 3.334 -0.561 1.00 95.69 96 GLU A N 1
ATOM 778 C CA . GLU A 1 96 ? 15.790 3.706 -0.628 1.00 95.69 96 GLU A CA 1
ATOM 779 C C . GLU A 1 96 ? 16.710 2.574 -0.184 1.00 95.69 96 GLU A C 1
ATOM 781 O O . GLU A 1 96 ? 17.774 2.387 -0.773 1.00 95.69 96 GLU A O 1
ATOM 786 N N . GLN A 1 97 ? 16.284 1.770 0.791 1.00 96.00 97 GLN A N 1
ATOM 787 C CA . GLN A 1 97 ? 17.027 0.600 1.246 1.00 96.00 97 GLN A CA 1
ATOM 788 C C . GLN A 1 97 ? 17.243 -0.433 0.129 1.00 96.00 97 GLN A C 1
ATOM 790 O O . GLN A 1 97 ? 18.302 -1.057 0.084 1.00 96.00 97 GLN A O 1
ATOM 795 N N . TYR A 1 98 ? 16.286 -0.572 -0.790 1.00 95.12 98 TYR A N 1
ATOM 796 C CA . TYR A 1 98 ? 16.413 -1.416 -1.982 1.00 95.12 98 TYR A CA 1
ATOM 797 C C . TYR A 1 98 ? 17.127 -0.730 -3.161 1.00 95.12 98 TYR A C 1
ATOM 799 O O . TYR A 1 98 ? 17.317 -1.360 -4.200 1.00 95.12 98 TYR A O 1
ATOM 807 N N . GLY A 1 99 ? 17.485 0.555 -3.059 1.00 94.25 99 GLY A N 1
ATOM 808 C CA . GLY A 1 99 ? 18.011 1.334 -4.187 1.00 94.25 99 GLY A CA 1
ATOM 809 C C . GLY A 1 99 ? 16.973 1.601 -5.286 1.00 94.25 99 GLY A C 1
ATOM 810 O O . GLY A 1 99 ? 17.327 1.894 -6.428 1.00 94.25 99 GLY A O 1
ATOM 811 N N . ILE A 1 100 ? 15.677 1.487 -4.979 1.00 94.19 100 ILE A N 1
ATOM 812 C CA . ILE A 1 100 ? 14.600 1.722 -5.944 1.00 94.19 100 ILE A CA 1
ATOM 813 C C . ILE A 1 100 ? 14.483 3.228 -6.203 1.00 94.19 100 ILE A C 1
ATOM 815 O O . ILE A 1 100 ? 14.353 4.025 -5.279 1.00 94.19 100 ILE A O 1
ATOM 819 N N . SER A 1 101 ? 14.502 3.637 -7.473 1.00 92.38 101 SER A N 1
ATOM 820 C CA . SER A 1 101 ? 14.462 5.059 -7.845 1.00 92.38 101 SER A CA 1
ATOM 821 C C . SER A 1 101 ? 13.171 5.769 -7.411 1.00 92.38 101 SER A C 1
ATOM 823 O O . SER A 1 101 ? 12.103 5.157 -7.378 1.00 92.38 101 SER A O 1
ATOM 825 N N . ASP A 1 102 ? 13.237 7.088 -7.212 1.00 91.62 102 ASP A N 1
ATOM 826 C CA . ASP A 1 102 ? 12.067 7.928 -6.894 1.00 91.62 102 ASP A CA 1
ATOM 827 C C . ASP A 1 102 ? 10.977 7.880 -7.987 1.00 91.62 102 ASP A C 1
ATOM 829 O O . ASP A 1 102 ? 9.790 8.007 -7.709 1.00 91.62 102 ASP A O 1
ATOM 833 N N . ARG A 1 103 ? 11.335 7.560 -9.242 1.00 90.94 103 ARG A N 1
ATOM 834 C CA . ARG A 1 103 ? 10.352 7.346 -10.327 1.00 90.94 103 ARG A CA 1
ATOM 835 C C . ARG A 1 103 ? 9.415 6.161 -10.073 1.00 90.94 103 ARG A C 1
ATOM 837 O O . ARG A 1 103 ? 8.334 6.107 -10.660 1.00 90.94 103 ARG A O 1
ATOM 844 N N . SER A 1 104 ? 9.840 5.218 -9.236 1.00 93.38 104 SER A N 1
ATOM 845 C CA . SER A 1 104 ? 9.077 4.034 -8.831 1.00 93.38 104 SER A CA 1
ATOM 846 C C . SER A 1 104 ? 8.311 4.242 -7.522 1.00 93.38 104 SER A C 1
ATOM 848 O O . SER A 1 104 ? 7.648 3.316 -7.060 1.00 93.38 104 SER A O 1
ATOM 850 N N . LYS A 1 105 ? 8.375 5.443 -6.935 1.00 94.31 105 LYS A N 1
ATOM 851 C CA . LYS A 1 105 ? 7.611 5.817 -5.746 1.00 94.31 105 LYS A CA 1
ATOM 852 C C . LYS A 1 105 ? 6.097 5.735 -6.032 1.00 94.31 105 LYS A C 1
ATOM 854 O O . LYS A 1 105 ? 5.663 6.125 -7.128 1.00 94.31 105 LYS A O 1
ATOM 859 N N . PRO A 1 106 ? 5.288 5.205 -5.095 1.00 95.81 106 PRO A N 1
ATOM 860 C CA . PRO A 1 106 ? 3.831 5.243 -5.204 1.00 95.81 106 PRO A CA 1
ATOM 861 C C . PRO A 1 106 ? 3.322 6.684 -5.051 1.00 95.81 106 PRO A C 1
ATOM 863 O O . PRO A 1 106 ? 4.082 7.560 -4.670 1.00 95.81 106 PRO A O 1
ATOM 866 N N . GLY A 1 107 ? 2.055 6.958 -5.373 1.00 94.94 107 GLY A N 1
ATOM 867 C CA . GLY A 1 107 ? 1.473 8.308 -5.238 1.00 94.94 107 GLY A CA 1
ATOM 868 C C . GLY A 1 107 ? 0.637 8.515 -3.973 1.00 94.94 107 GLY A C 1
ATOM 869 O O . GLY A 1 107 ? 0.309 9.645 -3.624 1.00 94.94 107 GLY A O 1
ATOM 870 N N . ALA A 1 108 ? 0.266 7.423 -3.308 1.00 96.56 108 ALA A N 1
ATOM 871 C CA . ALA A 1 108 ? -0.584 7.420 -2.127 1.00 96.56 108 ALA A CA 1
ATOM 872 C C . ALA A 1 108 ? -0.227 6.281 -1.163 1.00 96.56 108 ALA A C 1
ATOM 874 O O . ALA A 1 108 ? 0.273 5.241 -1.609 1.00 96.56 108 ALA A O 1
ATOM 875 N N . MET A 1 109 ? -0.545 6.474 0.118 1.00 98.06 109 MET A N 1
ATOM 876 C CA . MET A 1 109 ? -0.520 5.465 1.180 1.00 98.06 109 MET A CA 1
ATOM 877 C C . MET A 1 109 ? -1.871 5.421 1.880 1.00 98.06 109 MET A C 1
ATOM 879 O O . MET A 1 109 ? -2.401 6.460 2.274 1.00 98.06 109 MET A O 1
ATOM 883 N N . THR A 1 110 ? -2.408 4.220 2.046 1.00 98.31 110 THR A N 1
ATOM 884 C CA . THR A 1 110 ? -3.728 3.990 2.619 1.00 98.31 110 THR A CA 1
ATOM 885 C C . THR A 1 110 ? -3.635 3.143 3.876 1.00 98.31 110 THR A C 1
ATOM 887 O O . THR A 1 110 ? -2.913 2.151 3.932 1.00 98.31 110 THR A O 1
ATOM 890 N N . VAL A 1 111 ? -4.425 3.532 4.867 1.00 98.25 111 VAL A N 1
ATOM 891 C CA . VAL A 1 111 ? -4.743 2.772 6.066 1.00 98.25 111 VAL A CA 1
ATOM 892 C C . VAL A 1 111 ? -6.138 2.175 5.906 1.00 98.25 111 VAL A C 1
ATOM 894 O O . VAL A 1 111 ? -7.083 2.906 5.614 1.00 98.25 111 VAL A O 1
ATOM 897 N N . LEU A 1 112 ? -6.280 0.877 6.161 1.00 97.56 112 LEU A N 1
ATOM 898 C CA . LEU A 1 112 ? -7.553 0.183 6.345 1.00 97.56 112 LEU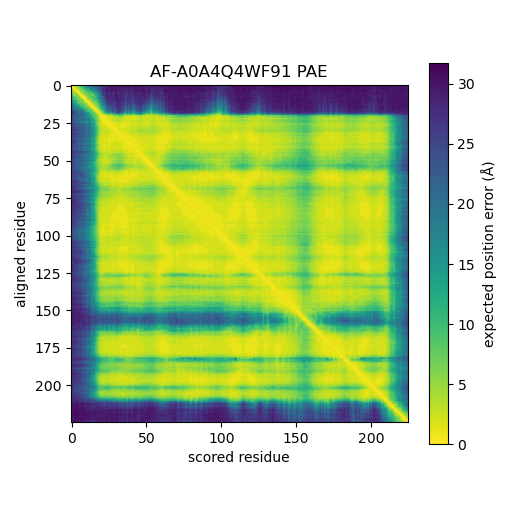 A CA 1
ATOM 899 C C . LEU A 1 112 ? -7.558 -0.429 7.745 1.00 97.56 112 LEU A C 1
ATOM 901 O O . LEU A 1 112 ? -6.732 -1.287 8.032 1.00 97.56 112 LEU A O 1
ATOM 905 N N . ALA A 1 113 ? -8.467 0.001 8.616 1.00 96.56 113 ALA A N 1
ATOM 906 C CA . ALA A 1 113 ? -8.462 -0.374 10.028 1.00 96.56 113 ALA A CA 1
ATOM 907 C C . ALA A 1 113 ? -9.818 -0.933 10.475 1.00 96.56 113 ALA A C 1
ATOM 909 O O . ALA A 1 113 ? -10.860 -0.335 10.207 1.00 96.56 113 ALA A O 1
ATOM 910 N N . TRP A 1 114 ? -9.817 -2.061 11.182 1.00 95.12 114 TRP A N 1
ATOM 911 C CA . TRP A 1 114 ? -11.023 -2.732 11.680 1.00 95.12 114 TRP A CA 1
ATOM 912 C C . TRP A 1 114 ? -10.702 -3.544 12.935 1.00 95.12 114 TRP A C 1
ATOM 914 O O . TRP A 1 114 ? -9.579 -4.003 13.097 1.00 95.12 114 TRP A O 1
ATOM 924 N N . GLY A 1 115 ? -11.683 -3.774 13.815 1.00 94.31 115 GLY A N 1
ATOM 925 C CA . GLY A 1 115 ? -11.476 -4.611 15.006 1.00 94.31 115 GLY A CA 1
ATOM 926 C C . GLY A 1 115 ? -10.259 -4.159 15.817 1.00 94.31 115 GLY A C 1
ATOM 927 O O . GLY A 1 115 ? -10.270 -3.054 16.345 1.00 94.31 115 GLY A O 1
ATOM 928 N N . ASN A 1 116 ? -9.207 -4.979 15.857 1.00 96.00 116 ASN A N 1
ATOM 929 C CA . ASN A 1 116 ? -7.921 -4.690 16.504 1.00 96.00 116 ASN A CA 1
ATOM 930 C C . ASN A 1 116 ? -6.762 -4.652 15.492 1.00 96.00 116 ASN A C 1
ATOM 932 O O . ASN A 1 116 ? -5.610 -4.846 15.858 1.00 96.00 116 ASN A O 1
ATOM 936 N N . GLU A 1 117 ? -7.046 -4.458 14.211 1.00 96.06 117 GLU A N 1
ATOM 937 C CA . GLU A 1 117 ? -6.097 -4.664 13.124 1.00 96.06 117 GLU A CA 1
ATOM 938 C C . GLU A 1 117 ? -6.087 -3.497 12.144 1.00 96.06 117 GLU A C 1
ATOM 940 O O . GLU A 1 117 ? -7.059 -2.751 11.990 1.00 96.06 117 GLU A O 1
ATOM 945 N N . MET A 1 118 ? -4.958 -3.349 11.464 1.00 97.12 118 MET A N 1
ATOM 946 C CA . MET A 1 118 ? -4.763 -2.345 10.439 1.00 97.12 118 MET A CA 1
ATOM 947 C C . MET A 1 118 ? -3.865 -2.872 9.331 1.00 97.12 118 MET A C 1
ATOM 949 O O . MET A 1 118 ? -2.765 -3.352 9.587 1.00 97.12 118 MET A O 1
ATOM 953 N N . ILE A 1 119 ? -4.318 -2.727 8.093 1.00 98.44 119 ILE A N 1
ATOM 954 C CA . ILE A 1 119 ? -3.486 -2.872 6.904 1.00 98.44 119 ILE A CA 1
ATOM 955 C C . ILE A 1 119 ? -3.032 -1.491 6.466 1.00 98.44 119 ILE A C 1
ATOM 957 O O . ILE A 1 119 ? -3.827 -0.556 6.361 1.00 98.44 119 ILE A O 1
ATOM 961 N N . LEU A 1 120 ? -1.746 -1.398 6.171 1.00 98.56 120 LEU A N 1
ATOM 962 C CA . LEU A 1 120 ? -1.128 -0.276 5.496 1.00 98.56 120 LEU A CA 1
ATOM 963 C C . LEU A 1 120 ? -0.794 -0.732 4.080 1.00 98.56 120 LEU A C 1
ATOM 965 O O . LEU A 1 120 ? -0.161 -1.773 3.921 1.00 98.56 120 LEU A O 1
ATOM 969 N N . ALA A 1 121 ? -1.215 0.007 3.059 1.00 98.56 121 ALA A N 1
ATOM 970 C CA . ALA A 1 121 ? -0.919 -0.336 1.673 1.00 98.56 121 ALA A CA 1
ATOM 971 C C . ALA A 1 121 ? -0.735 0.913 0.816 1.00 98.56 121 ALA A C 1
ATOM 973 O O . ALA A 1 121 ? -1.576 1.816 0.802 1.00 98.56 121 ALA A O 1
ATOM 974 N N . SER A 1 122 ? 0.353 0.956 0.054 1.00 98.44 122 SER A N 1
ATOM 975 C CA . SER A 1 122 ? 0.551 2.008 -0.930 1.00 98.44 122 SER A CA 1
ATOM 976 C C . SER A 1 122 ? -0.328 1.781 -2.156 1.00 98.44 122 SER A C 1
ATOM 978 O O . SER A 1 122 ? -0.691 0.658 -2.502 1.00 98.44 122 SER A O 1
ATOM 980 N N . SER A 1 123 ? -0.600 2.853 -2.895 1.00 96.94 123 SER A N 1
ATOM 981 C CA . SER A 1 123 ? -0.986 2.719 -4.305 1.00 96.94 123 SER A CA 1
ATOM 982 C C . SER A 1 123 ? 0.061 1.914 -5.079 1.00 96.94 123 SER A C 1
ATOM 984 O O . SER A 1 123 ? 1.251 1.937 -4.753 1.00 96.94 123 SER A O 1
ATOM 986 N N . GLN A 1 124 ? -0.378 1.218 -6.120 1.00 97.56 124 GLN A N 1
ATOM 987 C CA . GLN A 1 124 ? 0.510 0.432 -6.956 1.00 97.56 124 GLN A CA 1
ATOM 988 C C . GLN A 1 124 ? 1.208 1.322 -7.989 1.00 97.56 124 GLN A C 1
ATOM 990 O O . GLN A 1 124 ? 0.571 2.053 -8.753 1.00 97.56 124 GLN A O 1
ATOM 995 N N . LYS A 1 125 ? 2.532 1.194 -8.089 1.00 95.75 125 LYS A N 1
ATOM 996 C CA . LYS A 1 125 ? 3.318 1.721 -9.209 1.00 95.75 125 LYS A CA 1
ATOM 997 C C . LYS A 1 125 ? 3.682 0.596 -10.174 1.00 95.75 125 LYS A C 1
ATOM 999 O O . LYS A 1 125 ? 3.903 -0.531 -9.753 1.00 95.75 125 LYS A O 1
ATOM 1004 N N . GLY A 1 126 ? 3.760 0.891 -11.470 1.00 92.12 126 GLY A N 1
ATOM 1005 C CA . GLY A 1 126 ? 4.112 -0.088 -12.504 1.00 92.12 126 GLY A CA 1
ATOM 1006 C C . GLY A 1 126 ? 3.124 -0.101 -13.667 1.00 92.12 126 GLY A C 1
ATOM 1007 O O . GLY A 1 126 ? 2.173 0.684 -13.717 1.00 92.12 126 GLY A O 1
ATOM 1008 N N . THR A 1 127 ? 3.381 -0.975 -14.635 1.00 85.25 127 TH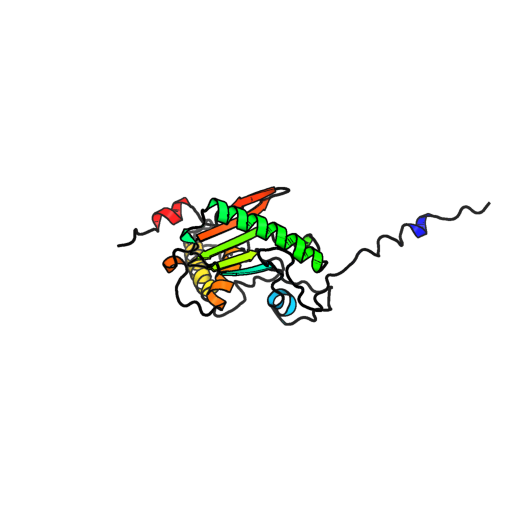R A N 1
ATOM 1009 C CA . THR A 1 127 ? 2.641 -1.008 -15.905 1.00 85.25 127 THR A CA 1
ATOM 1010 C C . THR A 1 127 ? 1.363 -1.837 -15.829 1.00 85.25 127 THR A C 1
ATOM 1012 O O . THR A 1 127 ? 0.367 -1.483 -16.451 1.00 85.25 127 THR A O 1
ATOM 1015 N N . SER A 1 128 ? 1.344 -2.916 -15.047 1.00 89.44 128 SER A N 1
ATOM 1016 C CA . SER A 1 128 ? 0.156 -3.768 -14.909 1.00 89.44 128 SER A CA 1
ATOM 1017 C C . SER A 1 128 ? -0.771 -3.267 -13.803 1.00 89.44 128 SER A C 1
ATOM 1019 O O . SER A 1 128 ? -0.303 -2.613 -12.886 1.00 89.44 128 SER A O 1
ATOM 1021 N N . SER A 1 129 ? -2.065 -3.574 -13.854 1.00 91.31 129 SER A N 1
ATOM 1022 C CA . SER A 1 129 ? -2.966 -3.429 -12.702 1.00 91.31 129 SER A CA 1
ATOM 1023 C C . SER A 1 129 ? -3.082 -4.786 -12.020 1.00 91.31 129 SER A C 1
ATOM 1025 O O . SER A 1 129 ? -3.511 -5.734 -12.679 1.00 91.31 129 SER A O 1
ATOM 1027 N N . PHE A 1 130 ? -2.664 -4.901 -10.756 1.00 93.81 130 PHE A N 1
ATOM 1028 C CA . PHE A 1 130 ? -2.870 -6.126 -9.978 1.00 93.81 130 PHE A CA 1
ATOM 1029 C C . PHE A 1 130 ? -4.365 -6.394 -9.835 1.00 93.81 130 PHE A C 1
ATOM 1031 O O . PHE A 1 130 ? -4.851 -7.437 -10.258 1.00 93.81 130 PHE A O 1
ATOM 1038 N N . THR A 1 131 ? -5.099 -5.381 -9.386 1.00 92.06 131 THR A N 1
ATOM 1039 C CA . THR A 1 131 ? -6.533 -5.438 -9.119 1.00 92.06 131 THR A CA 1
ATOM 1040 C C . THR A 1 131 ? -7.364 -6.013 -10.259 1.00 92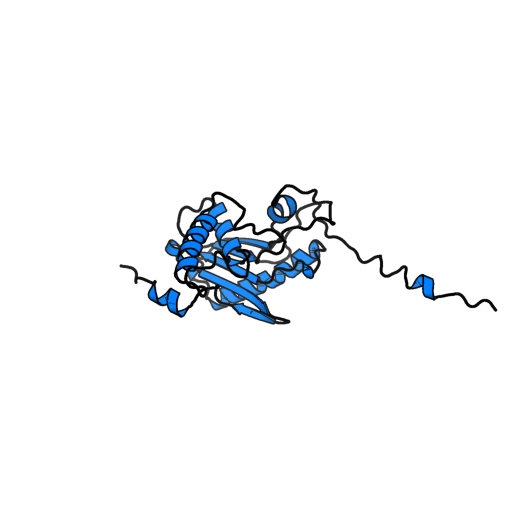.06 131 THR A C 1
ATOM 1042 O O . THR A 1 131 ? -8.166 -6.913 -10.041 1.00 92.06 131 THR A O 1
ATOM 1045 N N . TYR A 1 132 ? -7.172 -5.527 -11.489 1.00 90.00 132 TYR A N 1
ATOM 1046 C CA . TYR A 1 132 ? -7.986 -5.978 -12.623 1.00 90.00 132 TYR A CA 1
ATOM 1047 C C . TYR A 1 132 ? -7.505 -7.284 -13.264 1.00 90.00 132 TYR A C 1
ATOM 1049 O O . TYR A 1 132 ? -8.254 -7.917 -14.008 1.00 90.00 132 TYR A O 1
ATOM 1057 N N . LYS A 1 133 ? -6.247 -7.678 -13.045 1.00 91.81 133 LYS A N 1
ATOM 1058 C CA . LYS A 1 133 ? -5.664 -8.856 -13.704 1.00 91.81 133 LYS A CA 1
ATOM 1059 C C . LYS A 1 133 ? -5.579 -10.071 -12.786 1.00 91.81 133 LYS A C 1
ATOM 1061 O O . LYS A 1 133 ? -5.548 -11.187 -13.299 1.00 91.81 133 LYS A O 1
ATOM 1066 N N . TYR A 1 134 ? -5.544 -9.880 -11.470 1.00 91.94 134 TYR A N 1
ATOM 1067 C CA . TYR A 1 134 ? -5.532 -10.966 -10.501 1.00 91.94 134 TYR A CA 1
ATOM 1068 C C . TYR A 1 134 ? -6.956 -11.505 -10.307 1.00 91.94 134 TYR A C 1
ATOM 1070 O O . TYR A 1 134 ? -7.856 -10.805 -9.842 1.00 91.94 134 TYR A O 1
ATOM 1078 N N . LYS A 1 135 ? -7.175 -12.740 -10.766 1.00 90.50 135 LYS A N 1
ATOM 1079 C CA . LYS A 1 135 ? -8.505 -13.345 -10.930 1.00 90.50 135 LYS A CA 1
ATOM 1080 C C . LYS A 1 135 ? -9.075 -13.872 -9.612 1.00 90.50 135 LYS A C 1
ATOM 1082 O O . LYS A 1 135 ? -8.331 -14.154 -8.681 1.00 90.50 135 LYS A O 1
ATOM 1087 N N . ASN A 1 136 ? -10.395 -14.078 -9.601 1.00 89.75 136 ASN A N 1
ATOM 1088 C CA . ASN A 1 136 ? -11.136 -14.762 -8.535 1.00 89.75 136 ASN A CA 1
ATOM 1089 C C . ASN A 1 136 ? -10.942 -14.110 -7.158 1.00 89.75 136 ASN A C 1
ATOM 1091 O O . ASN A 1 136 ? -10.625 -14.784 -6.181 1.00 89.75 136 ASN A O 1
ATOM 1095 N N . THR A 1 137 ? -11.089 -12.784 -7.094 1.00 91.44 137 THR A N 1
ATOM 1096 C CA . THR A 1 137 ? -11.021 -12.051 -5.827 1.00 91.44 137 THR A CA 1
ATOM 1097 C C . THR A 1 137 ? -12.316 -11.292 -5.556 1.00 91.44 137 THR A C 1
ATOM 1099 O O . THR A 1 137 ? -12.867 -10.707 -6.492 1.00 91.44 137 THR A O 1
ATOM 1102 N N . PRO A 1 138 ? -12.745 -11.181 -4.281 1.00 92.00 138 PRO A N 1
ATOM 1103 C CA . PRO A 1 138 ? -13.907 -10.366 -3.915 1.00 92.00 138 PRO A CA 1
ATOM 1104 C C . PRO A 1 138 ? -13.785 -8.899 -4.353 1.00 92.00 138 PRO A C 1
ATOM 1106 O O . PRO A 1 138 ? -14.779 -8.239 -4.661 1.00 92.00 138 PRO A O 1
ATOM 1109 N N . VAL A 1 139 ? -12.555 -8.374 -4.399 1.00 92.00 139 VAL A N 1
ATOM 1110 C CA . VAL A 1 139 ? -12.278 -7.005 -4.855 1.00 92.00 139 VAL A CA 1
ATOM 1111 C C . VAL A 1 139 ? -12.568 -6.856 -6.347 1.00 92.00 139 VAL A C 1
ATOM 1113 O O . VAL A 1 139 ? -13.243 -5.902 -6.730 1.00 92.00 139 VAL A O 1
ATOM 1116 N N . LEU A 1 140 ? -12.100 -7.792 -7.182 1.00 91.44 140 LEU A N 1
ATOM 1117 C CA . LEU A 1 140 ? -12.360 -7.757 -8.622 1.00 91.44 140 LEU A CA 1
ATOM 1118 C C . LEU A 1 140 ? -13.858 -7.862 -8.912 1.00 91.44 140 LEU A C 1
ATOM 1120 O O . LEU A 1 140 ? -14.381 -7.034 -9.651 1.00 91.44 140 LEU A O 1
ATOM 1124 N N . GLU A 1 141 ? -14.547 -8.814 -8.283 1.00 90.50 141 GLU A N 1
ATOM 1125 C CA . GLU A 1 141 ? -15.995 -9.004 -8.444 1.00 90.50 141 GLU A CA 1
ATOM 1126 C C . GLU A 1 141 ? -16.768 -7.727 -8.087 1.00 90.50 141 GLU A C 1
ATOM 1128 O O . GLU A 1 141 ? -17.632 -7.270 -8.837 1.00 90.50 141 GLU A O 1
ATOM 1133 N N . THR A 1 142 ? -16.403 -7.084 -6.973 1.00 88.12 142 THR A N 1
ATOM 1134 C CA . THR A 1 142 ? -17.012 -5.812 -6.563 1.00 88.12 142 THR A CA 1
ATOM 1135 C C . THR A 1 142 ? -16.737 -4.703 -7.580 1.00 88.12 142 THR A C 1
ATOM 1137 O O . THR A 1 142 ? -17.635 -3.928 -7.905 1.00 88.12 142 THR A O 1
ATOM 1140 N N . LEU A 1 143 ? -15.518 -4.616 -8.115 1.00 86.12 143 LEU A N 1
ATOM 1141 C CA . LEU A 1 143 ? -15.167 -3.605 -9.112 1.00 86.12 143 LEU A CA 1
ATOM 1142 C C . LEU A 1 143 ? -15.856 -3.823 -10.455 1.00 86.12 143 LEU A C 1
ATOM 1144 O O . LEU A 1 143 ? -16.200 -2.841 -11.106 1.00 86.12 143 LEU A O 1
ATOM 1148 N N . GLU A 1 144 ? -16.074 -5.067 -10.869 1.00 87.00 144 GLU A N 1
ATOM 1149 C CA . GLU A 1 144 ? -16.848 -5.389 -12.069 1.00 87.00 144 GLU A CA 1
ATOM 1150 C C . GLU A 1 144 ? -18.301 -4.923 -11.913 1.00 87.00 144 GLU A C 1
ATOM 1152 O O . GLU A 1 144 ? -18.828 -4.252 -12.803 1.00 87.00 144 GLU A O 1
ATOM 1157 N N . LEU A 1 145 ? -18.915 -5.150 -10.745 1.00 84.19 145 LEU A N 1
ATOM 1158 C CA . LEU A 1 145 ? -20.238 -4.605 -10.421 1.00 84.19 145 LEU A CA 1
ATOM 1159 C C . LEU A 1 145 ? -20.240 -3.070 -10.423 1.00 84.19 145 LEU A C 1
ATOM 1161 O O . LEU A 1 145 ? -21.116 -2.450 -11.029 1.00 84.19 145 LEU A O 1
ATOM 1165 N N . CYS A 1 146 ? -19.241 -2.437 -9.799 1.00 79.50 146 CYS A N 1
ATOM 1166 C CA . CYS A 1 146 ? -19.103 -0.982 -9.820 1.00 79.50 146 CYS A CA 1
ATOM 1167 C C . CYS A 1 146 ? -18.926 -0.441 -11.242 1.00 79.50 146 CYS A C 1
ATOM 1169 O O . CYS A 1 146 ? -19.486 0.603 -11.555 1.00 79.50 146 CYS A O 1
ATOM 1171 N N . GLN A 1 147 ? -18.184 -1.134 -12.109 1.00 78.69 147 GLN A N 1
ATOM 1172 C CA . GLN A 1 147 ? -17.968 -0.725 -13.495 1.00 78.69 147 GLN A CA 1
ATOM 1173 C C . GLN A 1 147 ? -19.259 -0.813 -14.317 1.00 78.69 147 GLN A C 1
ATOM 1175 O O . GLN A 1 147 ? -19.497 0.063 -15.146 1.00 78.69 147 GLN A O 1
ATOM 1180 N N . ILE A 1 148 ? -20.111 -1.815 -14.073 1.00 78.44 148 ILE A N 1
ATOM 1181 C CA . ILE A 1 148 ? -21.436 -1.915 -14.705 1.00 78.44 148 ILE A CA 1
ATOM 1182 C C . ILE A 1 148 ? -22.286 -0.694 -14.333 1.00 78.44 148 ILE A C 1
ATOM 1184 O O . ILE A 1 148 ? -22.782 0.000 -15.220 1.00 78.44 148 ILE A O 1
ATOM 1188 N N . VAL A 1 149 ? -22.373 -0.376 -13.037 1.00 75.69 149 VAL A N 1
ATOM 1189 C CA . VAL A 1 149 ? -23.126 0.792 -12.547 1.00 75.69 149 VAL A CA 1
ATOM 1190 C C . VAL A 1 149 ? -22.524 2.100 -13.069 1.00 75.69 149 VAL A C 1
ATOM 1192 O O . VAL A 1 149 ? -23.254 2.993 -13.498 1.00 75.69 149 VAL A O 1
ATOM 1195 N N . TRP A 1 150 ? -21.192 2.213 -13.070 1.00 72.50 150 TRP A N 1
ATOM 1196 C CA . TRP A 1 150 ? -20.464 3.381 -13.564 1.00 72.50 150 TRP A CA 1
ATOM 1197 C C . TRP A 1 150 ? -20.650 3.592 -15.062 1.00 72.50 150 TRP A C 1
ATOM 1199 O O . TRP A 1 150 ? -20.756 4.730 -15.505 1.00 72.50 150 TRP A O 1
ATOM 1209 N N . ARG A 1 151 ? -20.713 2.522 -15.857 1.00 73.19 151 ARG A N 1
ATOM 1210 C CA . ARG A 1 151 ? -21.034 2.635 -17.278 1.00 73.19 151 ARG A CA 1
ATOM 1211 C C . ARG A 1 151 ? -22.406 3.271 -17.444 1.00 73.19 151 ARG A C 1
ATOM 1213 O O . ARG A 1 151 ? -22.516 4.252 -18.161 1.00 73.19 151 ARG A O 1
ATOM 1220 N N . GLU A 1 152 ? -23.411 2.771 -16.734 1.00 70.81 152 GLU A N 1
ATOM 1221 C CA . GLU A 1 152 ? -24.792 3.255 -16.836 1.00 70.81 152 GLU A CA 1
ATOM 1222 C C . GLU A 1 152 ? -24.985 4.694 -16.318 1.00 70.81 152 GLU A C 1
ATOM 1224 O O . GLU A 1 152 ? -25.730 5.461 -16.921 1.00 70.81 152 GLU A O 1
ATOM 1229 N N . HIS A 1 153 ? -24.311 5.078 -15.228 1.00 67.69 153 HIS A N 1
ATOM 1230 C CA . HIS A 1 153 ? -24.604 6.319 -14.486 1.00 67.69 153 HIS A CA 1
ATOM 1231 C C . HIS A 1 153 ? -23.429 7.312 -14.413 1.00 67.69 153 HIS A C 1
ATOM 1233 O O . HIS A 1 153 ? -23.550 8.380 -13.813 1.00 67.69 153 HIS A O 1
ATOM 1239 N N . GLY A 1 154 ? -22.270 6.964 -14.970 1.00 63.78 154 GLY A N 1
ATOM 1240 C CA . GLY A 1 154 ? -21.054 7.770 -14.914 1.00 63.78 154 GLY A CA 1
ATOM 1241 C C . GLY A 1 154 ? -21.036 8.931 -15.917 1.00 63.78 154 GLY A C 1
ATOM 1242 O O . GLY A 1 154 ? -21.933 9.066 -16.752 1.00 63.78 154 GLY A O 1
ATOM 1243 N N . PRO A 1 155 ? -19.975 9.762 -15.900 1.00 54.69 155 PRO A N 1
ATOM 1244 C CA . PRO A 1 155 ? -19.848 10.994 -16.694 1.00 54.69 155 PRO A CA 1
ATOM 1245 C C . PRO A 1 155 ? -19.706 10.783 -18.219 1.00 54.69 155 PRO A C 1
ATOM 1247 O O . PRO A 1 155 ? -19.276 11.685 -18.932 1.00 54.69 155 PRO A O 1
ATOM 1250 N N . GLY A 1 156 ? -20.070 9.605 -18.725 1.00 56.50 156 GLY A N 1
ATOM 1251 C CA . GLY A 1 156 ? -20.146 9.268 -20.146 1.00 56.50 156 GLY A CA 1
ATOM 1252 C C . GLY A 1 156 ? -21.452 8.574 -20.553 1.00 56.50 156 GLY A C 1
ATOM 1253 O O . GLY A 1 156 ? -21.499 8.008 -21.637 1.00 56.50 156 GLY A O 1
ATOM 1254 N N . GLY A 1 157 ? -22.482 8.582 -19.694 1.00 57.56 157 GLY A N 1
ATOM 1255 C CA . GLY A 1 157 ? -23.869 8.265 -20.064 1.00 57.56 157 GLY A CA 1
ATOM 1256 C C . GLY A 1 157 ? -24.105 6.909 -20.739 1.00 57.56 157 GLY A C 1
ATOM 1257 O O . GLY A 1 157 ? -24.914 6.837 -21.655 1.00 57.56 157 GLY A O 1
ATOM 1258 N N . GLY A 1 158 ? -23.405 5.846 -20.336 1.00 63.25 158 GLY A N 1
ATOM 1259 C CA . GLY A 1 158 ? -23.555 4.517 -20.946 1.00 63.25 158 GLY A CA 1
ATOM 1260 C C . GLY A 1 158 ? -22.508 4.163 -21.999 1.00 63.25 158 GLY A C 1
ATOM 1261 O O . GLY A 1 158 ? -22.352 2.987 -22.311 1.00 63.25 158 GLY A O 1
ATOM 1262 N N . GLU A 1 159 ? -21.760 5.134 -22.528 1.00 60.81 159 GLU A N 1
ATOM 1263 C CA . GLU A 1 159 ? -20.972 4.945 -23.758 1.00 60.81 159 GLU A CA 1
ATOM 1264 C C . GLU A 1 159 ? -19.496 4.591 -23.530 1.00 60.81 159 GLU A C 1
ATOM 1266 O O . GLU A 1 159 ? -18.733 4.443 -24.484 1.00 60.81 159 GLU A O 1
ATOM 1271 N N . THR A 1 160 ? -19.046 4.477 -22.276 1.00 63.16 160 THR A N 1
ATOM 1272 C CA . THR A 1 160 ? -17.619 4.283 -21.984 1.00 63.16 160 THR A CA 1
ATOM 1273 C C . THR A 1 160 ? -17.381 3.094 -21.066 1.00 63.16 160 THR A C 1
ATOM 1275 O O . THR A 1 160 ? -17.804 3.101 -19.911 1.00 63.16 160 THR A O 1
ATOM 1278 N N . ASP A 1 161 ? -16.571 2.148 -21.537 1.00 67.50 161 ASP A N 1
ATOM 1279 C CA . ASP A 1 161 ? -15.956 1.099 -20.714 1.00 67.50 161 ASP A CA 1
ATOM 1280 C C . ASP A 1 161 ? -14.652 1.585 -20.050 1.00 67.50 161 ASP A C 1
ATOM 1282 O O . ASP A 1 161 ? -13.788 0.793 -19.668 1.00 67.50 161 ASP A O 1
ATOM 1286 N N . LYS A 1 162 ? -14.456 2.909 -19.935 1.00 67.62 162 LYS A N 1
ATOM 1287 C CA . LYS A 1 162 ? -13.250 3.456 -19.314 1.00 67.62 162 LYS A CA 1
ATOM 1288 C C . LYS A 1 162 ? -13.218 3.056 -17.844 1.00 67.62 162 LYS A C 1
ATOM 1290 O O . LYS A 1 162 ? -14.145 3.339 -17.086 1.00 67.62 162 LYS A O 1
ATOM 1295 N N . GLN A 1 163 ? -12.115 2.430 -17.455 1.00 72.19 163 GLN A N 1
ATOM 1296 C CA . GLN A 1 163 ? -11.804 2.171 -16.057 1.00 72.19 163 GLN A CA 1
ATOM 1297 C C . GLN A 1 163 ? -11.558 3.489 -15.314 1.00 72.19 163 GLN A C 1
ATOM 1299 O O . GLN A 1 163 ? -11.291 4.534 -15.919 1.00 72.19 163 GLN A O 1
ATOM 1304 N N . HIS A 1 164 ? -11.610 3.427 -13.982 1.00 71.25 164 HIS A N 1
ATOM 1305 C CA . HIS A 1 164 ? -11.196 4.538 -13.129 1.00 71.25 164 HIS A CA 1
ATOM 1306 C C . HIS A 1 164 ? -9.806 5.056 -13.547 1.00 71.25 164 HIS A C 1
ATOM 1308 O O . HIS A 1 164 ? -8.946 4.275 -13.946 1.00 71.25 164 HIS A O 1
ATOM 1314 N N . ARG A 1 165 ? -9.552 6.367 -13.417 1.00 76.44 165 ARG A N 1
ATOM 1315 C CA . ARG A 1 165 ? -8.324 7.041 -13.904 1.00 76.44 165 ARG A CA 1
ATOM 1316 C C . ARG A 1 165 ? -7.002 6.457 -13.386 1.00 76.44 165 ARG A C 1
ATOM 1318 O O . ARG A 1 165 ? -5.949 6.731 -13.948 1.00 76.44 165 ARG A O 1
ATOM 1325 N N . THR A 1 166 ? -7.051 5.714 -12.283 1.00 80.44 166 THR A N 1
ATOM 1326 C CA . THR A 1 166 ? -5.899 5.034 -11.673 1.00 80.44 166 THR A CA 1
ATOM 1327 C C . THR A 1 166 ? -5.801 3.558 -12.064 1.00 80.44 166 THR A C 1
ATOM 1329 O O . THR A 1 166 ? -4.943 2.858 -11.540 1.00 80.44 166 THR A O 1
ATOM 1332 N N . GLU A 1 167 ? -6.675 3.060 -12.941 1.00 85.12 167 GLU A N 1
ATOM 1333 C CA . GLU A 1 167 ? -6.686 1.678 -13.440 1.00 85.12 167 GLU A CA 1
ATOM 1334 C C . GLU A 1 167 ? -6.700 0.636 -12.307 1.00 85.12 167 GLU A C 1
ATOM 1336 O O . GLU A 1 167 ? -6.035 -0.396 -12.374 1.00 85.12 167 GLU A O 1
ATOM 1341 N N . GLY A 1 168 ? -7.414 0.921 -11.214 1.00 86.81 168 GLY A N 1
ATOM 1342 C CA . GLY A 1 168 ? -7.504 0.021 -10.061 1.00 86.81 168 GLY A CA 1
ATOM 1343 C C . GLY A 1 168 ? -6.246 -0.027 -9.182 1.00 86.81 168 GLY A C 1
ATOM 1344 O O . GLY A 1 168 ? -6.163 -0.866 -8.294 1.00 86.81 168 GLY A O 1
ATOM 1345 N N . LYS A 1 169 ? -5.272 0.869 -9.383 1.00 92.81 169 LYS A N 1
ATOM 1346 C CA . LYS A 1 169 ? -3.993 0.916 -8.642 1.00 92.81 169 LYS A CA 1
ATOM 1347 C C . LYS A 1 169 ? -4.059 1.720 -7.331 1.00 92.81 169 LYS A C 1
ATOM 1349 O O . LYS A 1 169 ? -3.023 2.083 -6.780 1.00 92.81 169 LYS A O 1
ATOM 1354 N N . CYS A 1 170 ? -5.256 2.061 -6.855 1.00 93.75 170 CYS A N 1
ATOM 1355 C CA . CYS A 1 170 ? -5.454 2.826 -5.620 1.00 93.75 170 CYS A CA 1
ATOM 1356 C C . CYS A 1 170 ? -4.973 2.051 -4.380 1.00 93.75 170 CYS A C 1
ATOM 1358 O O . CYS A 1 170 ? -5.070 0.823 -4.350 1.00 93.75 170 CYS A O 1
ATOM 1360 N N . GLY A 1 171 ? -4.499 2.763 -3.351 1.00 95.00 171 GLY A N 1
ATOM 1361 C CA . GLY A 1 171 ? -4.043 2.140 -2.102 1.00 95.00 171 GLY A CA 1
ATOM 1362 C C . GLY A 1 171 ? -5.179 1.446 -1.348 1.00 95.00 171 GLY A C 1
ATOM 1363 O O . GLY A 1 171 ? -4.980 0.375 -0.787 1.00 95.00 171 GLY A O 1
ATOM 1364 N N . GLU A 1 172 ? -6.401 1.972 -1.443 1.00 94.81 172 GLU A N 1
ATOM 1365 C CA . GLU A 1 172 ? -7.622 1.376 -0.893 1.00 94.81 172 GLU A CA 1
ATOM 1366 C C . GLU A 1 172 ? -7.892 -0.014 -1.471 1.00 94.81 172 GLU A C 1
ATOM 1368 O O . GLU A 1 172 ? -8.280 -0.926 -0.745 1.00 94.81 172 GLU A O 1
ATOM 1373 N N . LEU A 1 173 ? -7.659 -0.187 -2.774 1.00 94.69 173 LEU A N 1
ATOM 1374 C CA . LEU A 1 173 ? -7.868 -1.466 -3.448 1.00 94.69 173 LEU A CA 1
ATOM 1375 C C . LEU A 1 173 ? -6.769 -2.459 -3.073 1.00 94.69 173 LEU A C 1
ATOM 1377 O O . LEU A 1 173 ? -7.073 -3.620 -2.816 1.00 94.69 173 LEU A O 1
ATOM 1381 N N . MET A 1 174 ? -5.517 -2.003 -2.957 1.00 96.88 174 MET A N 1
ATOM 1382 C CA . MET A 1 174 ? -4.419 -2.838 -2.452 1.00 96.88 174 MET A CA 1
ATOM 1383 C C . MET A 1 174 ? -4.683 -3.293 -1.010 1.00 96.88 174 MET A C 1
ATOM 1385 O O . MET A 1 174 ? -4.572 -4.480 -0.713 1.00 96.88 174 MET A O 1
ATOM 1389 N N . ALA A 1 175 ? -5.123 -2.386 -0.134 1.00 97.06 175 ALA A N 1
ATOM 1390 C CA . ALA A 1 175 ? -5.485 -2.717 1.241 1.00 97.06 175 ALA A CA 1
ATOM 1391 C C . ALA A 1 175 ? -6.659 -3.708 1.309 1.00 97.06 175 ALA A C 1
ATOM 1393 O O . ALA A 1 175 ? -6.627 -4.656 2.092 1.00 97.06 175 ALA A O 1
ATOM 1394 N N . ALA A 1 176 ? -7.678 -3.531 0.462 1.00 95.69 176 ALA A N 1
ATOM 1395 C CA . ALA A 1 176 ? -8.802 -4.457 0.380 1.00 95.69 176 ALA A CA 1
ATOM 1396 C C . ALA A 1 176 ? -8.371 -5.850 -0.110 1.00 95.69 176 ALA A C 1
ATOM 1398 O O . ALA A 1 176 ? -8.825 -6.850 0.442 1.00 95.69 176 ALA A O 1
ATOM 1399 N N . HIS A 1 177 ? -7.471 -5.937 -1.097 1.00 95.94 177 HIS A N 1
ATOM 1400 C CA . HIS A 1 177 ? -6.915 -7.221 -1.535 1.00 95.94 177 HIS A CA 1
ATOM 1401 C C . HIS A 1 177 ? -6.208 -7.947 -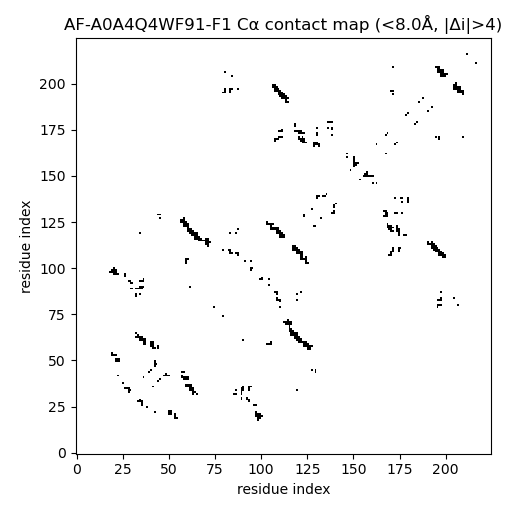0.392 1.00 95.94 177 HIS A C 1
ATOM 1403 O O . HIS A 1 177 ? -6.466 -9.131 -0.190 1.00 95.94 177 HIS A O 1
ATOM 1409 N N . LEU A 1 178 ? -5.385 -7.234 0.381 1.00 96.25 178 LEU A N 1
ATOM 1410 C CA . LEU A 1 178 ? -4.684 -7.791 1.540 1.00 96.25 178 LEU A CA 1
ATOM 1411 C C . LEU A 1 178 ? -5.634 -8.232 2.657 1.00 96.25 178 LEU A C 1
ATOM 1413 O O . LEU A 1 178 ? -5.338 -9.186 3.368 1.00 96.25 178 LEU A O 1
ATOM 1417 N N . TYR A 1 179 ? -6.772 -7.558 2.833 1.00 96.06 179 TYR A N 1
ATOM 1418 C CA . TYR A 1 179 ? -7.793 -7.982 3.791 1.00 96.06 179 TYR A CA 1
ATOM 1419 C C . TYR A 1 179 ? -8.417 -9.316 3.366 1.00 96.06 179 TYR A C 1
ATOM 1421 O O . TYR A 1 179 ? -8.451 -10.269 4.140 1.00 96.06 179 TYR A O 1
ATOM 1429 N N . TYR A 1 180 ? -8.868 -9.415 2.113 1.00 94.50 180 TYR A N 1
ATOM 1430 C CA . TYR A 1 180 ? -9.518 -10.631 1.618 1.00 94.50 180 TYR A CA 1
ATOM 1431 C C . TYR A 1 180 ? -8.546 -11.791 1.372 1.00 94.50 180 TYR A C 1
ATOM 1433 O O . TYR A 1 180 ? -8.983 -12.938 1.367 1.00 94.50 180 TYR A O 1
ATOM 1441 N N . SER A 1 181 ? -7.241 -11.537 1.222 1.00 91.00 181 SER A N 1
ATOM 1442 C CA . SER A 1 181 ? -6.235 -12.604 1.133 1.00 91.00 181 SER A CA 1
ATOM 1443 C C . SER A 1 181 ? -5.961 -13.307 2.465 1.00 91.00 181 SER A C 1
ATOM 1445 O O . SER A 1 181 ? -5.271 -14.318 2.474 1.00 91.00 181 SER A O 1
ATOM 1447 N N . GLN A 1 182 ? -6.471 -12.784 3.583 1.00 87.62 182 GLN A N 1
ATOM 1448 C CA . GLN A 1 182 ? -6.338 -13.377 4.920 1.00 87.62 182 GLN A CA 1
ATOM 1449 C C . GLN A 1 182 ? -7.549 -14.253 5.288 1.00 87.62 182 GLN A C 1
ATOM 1451 O O . GLN A 1 182 ? -7.973 -14.278 6.442 1.00 87.62 182 GLN A O 1
ATOM 1456 N N . ASP A 1 183 ? -8.163 -14.908 4.297 1.00 75.31 183 ASP A N 1
ATOM 1457 C CA . ASP A 1 183 ? -9.380 -15.723 4.447 1.00 75.31 183 ASP A CA 1
ATOM 1458 C C . ASP A 1 183 ? -10.565 -14.971 5.083 1.00 75.31 183 ASP A C 1
ATOM 1460 O O . ASP A 1 183 ? -11.448 -15.548 5.727 1.00 75.31 183 ASP A O 1
ATOM 1464 N N . ALA A 1 184 ? -10.609 -13.649 4.907 1.00 81.81 184 ALA A N 1
ATOM 1465 C CA . ALA A 1 184 ? -11.678 -12.835 5.455 1.00 81.81 184 ALA A CA 1
ATOM 1466 C C . ALA A 1 184 ? -13.000 -13.103 4.719 1.00 81.81 184 ALA A C 1
ATOM 1468 O O . ALA A 1 184 ? -13.184 -12.732 3.563 1.00 81.81 184 ALA A O 1
ATOM 1469 N N . THR A 1 185 ? -13.959 -13.701 5.423 1.00 81.81 185 THR A N 1
ATOM 1470 C CA . THR A 1 185 ? -15.308 -13.992 4.900 1.00 81.81 185 THR A CA 1
ATOM 1471 C C . THR A 1 185 ? -16.320 -12.880 5.176 1.00 81.81 185 THR A C 1
ATOM 1473 O O . THR A 1 185 ? -17.391 -12.836 4.575 1.00 81.81 185 THR A O 1
ATOM 1476 N N . VAL A 1 186 ? -15.992 -11.966 6.091 1.00 87.12 186 VAL A N 1
ATOM 1477 C CA . VAL A 1 186 ? -16.864 -10.858 6.493 1.00 87.12 186 VAL A CA 1
ATOM 1478 C C . VAL A 1 186 ? -16.583 -9.652 5.607 1.00 87.12 186 VAL A C 1
ATOM 1480 O O . VAL A 1 186 ? -15.438 -9.207 5.511 1.00 87.12 186 VAL A O 1
ATOM 1483 N N . ALA A 1 187 ? -17.621 -9.078 5.005 1.00 86.94 187 ALA A N 1
ATOM 1484 C CA . ALA A 1 187 ? -17.473 -7.884 4.180 1.00 86.94 187 ALA A CA 1
ATOM 1485 C C . ALA A 1 187 ? -16.976 -6.685 5.009 1.00 86.94 187 ALA A C 1
ATOM 1487 O O . ALA A 1 187 ? -17.420 -6.471 6.140 1.00 86.94 187 ALA A O 1
ATOM 1488 N N . LEU A 1 188 ? -16.119 -5.841 4.424 1.00 86.94 188 LEU A N 1
ATOM 1489 C CA . LEU A 1 188 ? -15.587 -4.637 5.089 1.00 86.94 188 LEU A CA 1
ATOM 1490 C C . LEU A 1 188 ? -16.685 -3.707 5.640 1.00 86.94 188 LEU A C 1
ATOM 1492 O O . LEU A 1 188 ? -16.525 -3.136 6.718 1.00 86.94 188 LEU A O 1
ATOM 1496 N N . ALA A 1 189 ? -17.831 -3.619 4.955 1.00 82.31 189 ALA A N 1
ATOM 1497 C CA . ALA A 1 189 ? -18.986 -2.841 5.409 1.00 82.31 189 ALA A CA 1
ATOM 1498 C C . ALA A 1 189 ? -19.561 -3.335 6.753 1.00 82.31 189 ALA A C 1
ATOM 1500 O O . ALA A 1 189 ? -20.031 -2.533 7.553 1.00 82.31 189 ALA A O 1
ATOM 1501 N N . GLN A 1 190 ? -19.487 -4.640 7.030 1.00 86.69 190 GLN A N 1
ATOM 1502 C CA . GLN A 1 190 ? -19.970 -5.245 8.278 1.00 86.69 190 GLN A CA 1
ATOM 1503 C C . GLN A 1 190 ? -18.950 -5.131 9.420 1.00 86.69 190 GLN A C 1
ATOM 1505 O O . GLN A 1 190 ? -19.307 -5.271 10.586 1.00 86.69 190 GLN A O 1
ATOM 1510 N N . ARG A 1 191 ? -17.678 -4.860 9.105 1.00 87.12 191 ARG A N 1
ATOM 1511 C CA . ARG A 1 191 ? -16.599 -4.699 10.092 1.00 87.12 191 ARG A CA 1
ATOM 1512 C C . ARG A 1 191 ? -16.531 -3.304 10.712 1.00 87.12 191 ARG A C 1
ATOM 1514 O O . ARG A 1 191 ? -15.686 -3.086 11.576 1.00 87.12 191 ARG A O 1
ATOM 1521 N N . ASN A 1 192 ? -17.369 -2.369 10.256 1.00 85.69 192 ASN A N 1
ATOM 1522 C CA . ASN A 1 192 ? -17.234 -0.943 10.560 1.00 85.69 192 ASN A CA 1
ATOM 1523 C C . ASN A 1 192 ? -15.799 -0.444 10.287 1.00 85.69 192 ASN A C 1
ATOM 1525 O O . ASN A 1 192 ? -15.192 0.255 11.102 1.00 85.69 192 ASN A O 1
ATOM 1529 N N . ALA A 1 193 ? -15.224 -0.897 9.167 1.00 91.69 193 ALA A N 1
ATOM 1530 C CA . ALA A 1 193 ? -13.855 -0.573 8.804 1.00 91.69 193 ALA A CA 1
ATOM 1531 C C . ALA A 1 193 ? -13.713 0.928 8.517 1.00 91.69 193 ALA A C 1
ATOM 1533 O O . ALA A 1 193 ? -14.584 1.550 7.905 1.00 91.69 193 ALA A O 1
ATOM 1534 N N . ARG A 1 194 ? -12.587 1.501 8.939 1.00 92.81 194 ARG A N 1
ATOM 1535 C CA . ARG A 1 194 ? -12.210 2.891 8.678 1.00 92.81 194 ARG A CA 1
ATOM 1536 C C . ARG A 1 194 ? -11.063 2.939 7.686 1.00 92.81 194 ARG A C 1
ATOM 1538 O O . ARG A 1 194 ? -10.180 2.084 7.715 1.00 92.81 194 ARG A O 1
ATOM 1545 N N . VAL A 1 195 ? -11.090 3.945 6.821 1.00 94.12 195 VAL A N 1
ATOM 1546 C CA . VAL A 1 195 ? -10.106 4.137 5.754 1.00 94.12 195 VAL A CA 1
ATOM 1547 C C . VAL A 1 195 ? -9.560 5.556 5.824 1.00 94.12 195 VAL A C 1
ATOM 1549 O O . VAL A 1 195 ? -10.324 6.494 6.038 1.00 94.12 195 VAL A O 1
ATOM 1552 N N . ALA A 1 196 ? -8.253 5.707 5.630 1.00 95.56 196 ALA A N 1
ATOM 1553 C CA . ALA A 1 196 ? -7.596 7.001 5.490 1.00 95.56 196 ALA A CA 1
ATOM 1554 C C . ALA A 1 196 ? -6.490 6.910 4.435 1.00 95.56 196 ALA A C 1
ATOM 1556 O O . ALA A 1 196 ? -5.654 6.012 4.511 1.00 95.56 196 ALA A O 1
ATOM 1557 N N . THR A 1 197 ? -6.457 7.840 3.480 1.00 96.56 197 THR A N 1
ATOM 1558 C CA . THR A 1 197 ? -5.483 7.833 2.380 1.00 96.56 197 THR A CA 1
ATOM 1559 C C . THR A 1 197 ? -4.732 9.151 2.291 1.00 96.56 197 THR A C 1
ATOM 1561 O O . THR A 1 197 ? -5.319 10.214 2.102 1.00 96.56 197 THR A O 1
ATOM 1564 N N . VAL A 1 198 ? -3.409 9.107 2.400 1.00 96.81 198 VAL A N 1
ATOM 1565 C CA . VAL A 1 198 ? -2.563 10.274 2.144 1.00 96.81 198 VAL A CA 1
ATOM 1566 C C . VAL A 1 198 ? -1.999 10.210 0.732 1.00 96.81 198 VAL A C 1
ATOM 1568 O O . VAL A 1 198 ? -1.630 9.140 0.257 1.00 96.81 198 VAL A O 1
ATOM 1571 N N . VAL A 1 199 ? -1.944 11.351 0.051 1.00 95.19 199 VAL A N 1
ATOM 1572 C CA . VAL A 1 199 ? -1.539 11.467 -1.354 1.00 95.19 199 VAL A CA 1
ATOM 1573 C C . VAL A 1 199 ? -0.452 12.524 -1.485 1.00 95.19 199 VAL A C 1
ATOM 1575 O O . VAL A 1 199 ? -0.585 13.629 -0.954 1.00 95.19 199 VAL A O 1
ATOM 1578 N N . GLU A 1 200 ? 0.606 12.217 -2.229 1.00 94.12 200 GLU A N 1
ATOM 1579 C CA . GLU A 1 200 ? 1.614 13.204 -2.609 1.00 94.12 200 GLU A CA 1
ATOM 1580 C C . GLU A 1 200 ? 1.072 14.104 -3.730 1.00 94.12 200 GLU A C 1
ATOM 1582 O O . GLU A 1 200 ? 0.734 13.654 -4.827 1.00 94.12 200 GLU A O 1
ATOM 1587 N N . LYS A 1 201 ? 0.982 15.406 -3.453 1.00 89.81 201 LYS A N 1
ATOM 1588 C CA . LYS A 1 201 ? 0.568 16.452 -4.392 1.00 89.81 201 LYS A CA 1
ATOM 1589 C C . LYS A 1 201 ? 1.679 17.498 -4.480 1.00 89.81 201 LYS A C 1
ATOM 1591 O O . LYS A 1 201 ? 1.738 18.446 -3.697 1.00 89.81 201 LYS A O 1
ATOM 1596 N N . GLY A 1 202 ? 2.566 17.333 -5.459 1.00 88.88 202 GLY A N 1
ATOM 1597 C CA . GLY A 1 202 ? 3.733 18.200 -5.625 1.00 88.88 202 GLY A CA 1
ATOM 1598 C C . GLY A 1 202 ? 4.789 17.911 -4.560 1.00 88.88 202 GLY A C 1
ATOM 1599 O O . GLY A 1 202 ? 5.340 16.820 -4.541 1.00 88.88 202 GLY A O 1
ATOM 1600 N N . ARG A 1 203 ? 5.085 18.891 -3.696 1.00 85.31 203 ARG A N 1
ATOM 1601 C CA . ARG A 1 203 ? 6.031 18.739 -2.569 1.00 85.31 203 ARG A CA 1
ATOM 1602 C C . ARG A 1 203 ? 5.344 18.469 -1.229 1.00 85.31 203 ARG A C 1
ATOM 1604 O O . ARG A 1 203 ? 6.012 18.405 -0.205 1.00 85.31 203 ARG A O 1
ATOM 1611 N N . GLU A 1 204 ? 4.019 18.372 -1.226 1.00 92.56 204 GLU A N 1
ATOM 1612 C CA . GLU A 1 204 ? 3.222 18.189 -0.019 1.00 92.56 204 GLU A CA 1
ATOM 1613 C C . GLU A 1 204 ? 2.551 16.822 -0.041 1.00 92.56 204 GLU A C 1
ATOM 1615 O O . GLU A 1 204 ? 2.072 16.369 -1.079 1.00 92.56 204 GLU A O 1
ATOM 1620 N N . VAL A 1 205 ? 2.440 16.203 1.128 1.00 94.38 205 VAL A N 1
ATOM 1621 C CA . VAL A 1 205 ? 1.553 15.059 1.341 1.00 94.38 205 VAL A CA 1
ATOM 1622 C C . VAL A 1 205 ? 0.242 15.612 1.904 1.00 94.38 205 VAL A C 1
ATOM 1624 O O . VAL A 1 205 ? 0.266 16.464 2.793 1.00 94.38 205 VAL A O 1
ATOM 1627 N N . LYS A 1 206 ? -0.914 15.191 1.385 1.00 95.69 206 LYS A N 1
ATOM 1628 C CA . LYS A 1 206 ? -2.247 15.670 1.803 1.00 95.69 206 LYS A CA 1
ATOM 1629 C C . LYS A 1 206 ? -3.156 14.512 2.167 1.00 95.69 206 LYS A C 1
ATOM 1631 O O . LYS A 1 206 ? -3.004 13.425 1.630 1.00 95.69 206 LYS A O 1
ATOM 1636 N N . ASN A 1 207 ? -4.073 14.754 3.097 1.00 94.50 207 ASN A N 1
ATOM 1637 C CA . ASN A 1 207 ? -5.139 13.803 3.399 1.00 94.50 207 ASN A CA 1
ATOM 1638 C C . ASN A 1 207 ? -6.162 13.893 2.269 1.00 94.50 207 ASN A C 1
ATOM 1640 O O . ASN A 1 207 ? -6.550 15.003 1.900 1.00 94.50 207 ASN A O 1
ATOM 1644 N N . GLU A 1 208 ? -6.565 12.755 1.727 1.00 90.19 208 GLU A N 1
ATOM 1645 C CA . GLU A 1 208 ? -7.555 12.663 0.664 1.00 90.19 208 GLU A CA 1
ATOM 1646 C C . GLU A 1 208 ? -8.574 11.587 1.034 1.00 90.19 208 GLU A C 1
ATOM 1648 O O . GLU A 1 208 ? -8.210 10.473 1.416 1.00 90.19 208 GLU A O 1
ATOM 1653 N N . ASP A 1 209 ? -9.854 11.914 0.900 1.00 84.06 209 ASP A N 1
ATOM 1654 C CA . ASP A 1 209 ? -10.899 10.905 1.006 1.00 84.06 209 ASP A CA 1
ATOM 1655 C C . ASP A 1 209 ? -10.829 9.936 -0.191 1.00 84.06 209 ASP A C 1
ATOM 1657 O O . ASP A 1 209 ? -10.401 10.333 -1.285 1.00 84.06 209 ASP A O 1
ATOM 1661 N N . PRO A 1 210 ? -11.264 8.670 -0.022 1.00 76.00 210 PRO A N 1
ATOM 1662 C CA . PRO A 1 210 ? -11.331 7.713 -1.117 1.00 76.00 210 PRO A CA 1
ATOM 1663 C C . PRO A 1 210 ? -12.093 8.265 -2.323 1.00 76.00 210 PRO A C 1
ATOM 1665 O O . PRO A 1 210 ? -13.091 8.976 -2.189 1.00 76.00 210 PRO A O 1
ATOM 1668 N N . CYS A 1 211 ? -11.649 7.897 -3.523 1.00 67.56 211 CYS A N 1
ATOM 1669 C CA . CYS A 1 211 ? -12.318 8.314 -4.749 1.00 67.56 211 CYS A CA 1
ATOM 1670 C C . CYS A 1 211 ? -13.767 7.786 -4.808 1.00 67.56 211 CYS A C 1
ATOM 1672 O O . CYS A 1 211 ? -14.009 6.581 -4.811 1.00 67.56 211 CYS A O 1
ATOM 1674 N N . GLY A 1 212 ? -14.720 8.712 -4.892 1.00 59.72 212 GLY A N 1
ATOM 1675 C CA . GLY A 1 212 ? -16.165 8.495 -4.977 1.00 59.72 212 GLY A CA 1
ATOM 1676 C C . GLY A 1 212 ? -16.875 9.843 -4.813 1.00 59.72 212 GLY A C 1
ATOM 1677 O O . GLY A 1 212 ? -16.249 10.793 -4.354 1.00 59.72 212 GLY A O 1
ATOM 1678 N N . ASP A 1 213 ? -18.141 9.977 -5.216 1.00 45.78 213 ASP A N 1
ATOM 1679 C CA . ASP A 1 213 ? -18.892 11.218 -4.961 1.00 45.78 213 ASP A CA 1
ATOM 1680 C C . ASP A 1 213 ? -19.395 11.220 -3.503 1.00 45.78 213 ASP A C 1
ATOM 1682 O O . ASP A 1 213 ? -20.321 10.460 -3.183 1.00 45.78 213 ASP A O 1
ATOM 1686 N N . PRO A 1 214 ? -18.843 12.054 -2.599 1.00 42.56 214 PRO A N 1
ATOM 1687 C CA . PRO A 1 214 ? -19.292 12.099 -1.209 1.00 42.56 214 PRO A CA 1
ATOM 1688 C C . PRO A 1 214 ? -20.775 12.502 -1.076 1.00 42.56 214 PRO A C 1
ATOM 1690 O O . PRO A 1 214 ? -21.424 12.126 -0.097 1.00 42.56 214 PRO A O 1
ATOM 1693 N N . ASN A 1 215 ? -21.359 13.171 -2.081 1.00 38.94 215 ASN A N 1
ATOM 1694 C CA . ASN A 1 215 ? -22.782 13.522 -2.120 1.00 38.94 215 ASN A CA 1
ATOM 1695 C C . ASN A 1 215 ? -23.698 12.367 -2.569 1.00 38.94 215 ASN A C 1
ATOM 1697 O O . ASN A 1 215 ? -24.920 12.474 -2.428 1.00 38.94 215 ASN A O 1
ATOM 1701 N N . GLN A 1 216 ? -23.143 11.267 -3.091 1.00 42.38 216 GLN A N 1
ATOM 1702 C CA . GLN A 1 216 ? -23.899 10.054 -3.441 1.00 42.38 216 GLN A CA 1
ATOM 1703 C C . GLN A 1 216 ? -23.681 8.901 -2.458 1.00 42.38 216 GLN A C 1
ATOM 1705 O O . GLN A 1 216 ? -24.596 8.107 -2.241 1.00 42.38 216 GLN A O 1
ATOM 1710 N N . VAL A 1 217 ? -22.528 8.838 -1.783 1.00 43.72 217 VAL A N 1
ATOM 1711 C CA . VAL A 1 217 ? -22.276 7.840 -0.726 1.00 43.72 217 VAL A CA 1
ATOM 1712 C C . VAL A 1 217 ? -23.209 8.052 0.480 1.00 43.72 217 VAL A C 1
ATOM 1714 O O . VAL A 1 217 ? -23.652 7.083 1.096 1.00 43.72 217 VAL A O 1
ATOM 1717 N N . SER A 1 218 ? -23.590 9.299 0.786 1.00 39.28 218 SER A N 1
ATOM 1718 C CA . SER A 1 218 ? -24.530 9.613 1.876 1.00 39.28 218 SER A CA 1
ATOM 1719 C C . SER A 1 218 ? -25.986 9.238 1.572 1.00 39.28 218 SER A C 1
ATOM 1721 O O . SER A 1 218 ? -26.722 8.896 2.494 1.00 39.28 218 SER A O 1
ATOM 1723 N N . LYS A 1 219 ? -26.403 9.232 0.297 1.00 32.78 219 LYS A N 1
ATOM 1724 C CA . LYS A 1 219 ? -27.776 8.878 -0.112 1.00 32.78 219 LYS A CA 1
ATOM 1725 C C . LYS A 1 219 ? -28.034 7.369 -0.130 1.00 32.78 219 LYS A C 1
ATOM 1727 O O . LYS A 1 219 ? -29.179 6.953 0.014 1.00 32.78 219 LYS A O 1
ATOM 1732 N N . ASN A 1 220 ? -26.978 6.562 -0.254 1.00 35.38 220 ASN A N 1
ATOM 1733 C CA . ASN A 1 220 ? -27.060 5.098 -0.261 1.00 35.38 220 ASN A CA 1
ATOM 1734 C C . ASN A 1 220 ? -26.744 4.448 1.097 1.00 35.38 220 ASN A C 1
ATOM 1736 O O . ASN A 1 220 ? -26.841 3.226 1.223 1.00 35.38 220 ASN A O 1
ATOM 1740 N N . ARG A 1 221 ? -26.447 5.233 2.147 1.00 37.69 221 ARG A N 1
ATOM 1741 C CA . ARG A 1 221 ? -26.586 4.743 3.525 1.00 37.69 221 ARG A CA 1
ATOM 1742 C C . ARG A 1 221 ? -28.073 4.587 3.818 1.00 37.69 221 ARG A C 1
ATOM 1744 O O . ARG A 1 221 ? -28.721 5.520 4.286 1.00 37.69 221 ARG A O 1
ATOM 1751 N N . ARG A 1 222 ? -28.617 3.389 3.594 1.00 34.25 222 ARG A N 1
ATOM 1752 C CA . ARG A 1 222 ? -29.767 2.988 4.406 1.00 34.25 222 ARG A CA 1
ATOM 1753 C C . ARG A 1 222 ? -29.292 3.019 5.862 1.00 34.25 222 ARG A C 1
ATOM 1755 O O . ARG A 1 222 ? -28.250 2.419 6.144 1.00 34.25 222 ARG A O 1
ATOM 1762 N N . PRO A 1 223 ? -29.974 3.747 6.761 1.00 27.03 223 PRO A N 1
ATOM 1763 C CA . PRO A 1 223 ? -29.672 3.635 8.177 1.00 27.03 223 PRO A CA 1
ATOM 1764 C C . PRO A 1 223 ? -29.815 2.159 8.585 1.00 27.03 223 PRO A C 1
ATOM 1766 O O . PRO A 1 223 ? -30.638 1.448 7.994 1.00 27.03 223 PRO A O 1
ATOM 1769 N N . PRO A 1 224 ? -28.989 1.671 9.526 1.00 33.97 224 PRO A N 1
ATOM 1770 C CA . PRO A 1 224 ? -29.169 0.326 10.055 1.00 33.97 224 PRO A CA 1
ATOM 1771 C C . PRO A 1 224 ? -30.583 0.191 10.655 1.00 33.97 224 PRO A C 1
ATOM 1773 O O . PRO A 1 224 ? -31.135 1.207 11.093 1.00 33.97 224 PRO A O 1
ATOM 1776 N N . PRO A 1 225 ? -31.178 -1.016 10.619 1.00 42.00 225 PRO A N 1
ATOM 1777 C CA . PRO A 1 225 ? -32.471 -1.275 11.248 1.00 42.00 225 PRO A CA 1
ATOM 1778 C C . PRO A 1 225 ? -32.452 -0.982 12.752 1.00 42.00 225 PRO A C 1
ATOM 1780 O O . PRO A 1 225 ? -31.379 -1.155 13.378 1.00 42.00 225 PRO A O 1
#

Solvent-accessible surface area (backbone atoms only — not comparable to full-atom values): 13040 Å² total; per-residue (Å²): 136,87,79,80,76,66,74,67,67,64,68,65,64,76,72,74,77,75,65,56,41,59,50,81,56,90,75,80,47,86,46,96,76,44,29,26,68,40,56,62,50,44,31,41,43,98,54,78,48,66,41,77,57,56,85,65,91,49,35,40,38,36,35,27,78,45,78,49,97,58,50,42,87,79,57,50,71,70,54,51,49,49,50,18,49,56,46,46,54,26,45,54,56,37,36,53,73,34,39,46,57,78,90,58,52,52,57,31,20,16,32,39,35,33,62,36,34,33,32,37,12,22,10,54,25,56,87,73,38,63,48,79,66,53,74,97,37,76,62,38,57,50,48,55,54,50,48,56,53,40,20,59,71,33,104,56,70,51,77,44,91,73,67,61,96,63,51,56,27,44,14,64,52,46,28,50,48,58,49,51,71,66,75,49,84,72,55,61,83,79,53,70,51,46,76,38,32,29,31,62,60,89,96,43,76,41,84,44,79,78,94,70,61,73,84,54,60,62,72,68,55,71,75,80,133